Protein AF-0000000083947861 (afdb_homodimer)

Radius of gyration: 29.48 Å; Cα contacts (8 Å, |Δi|>4): 674; chains: 2; bounding box: 72×100×73 Å

pLDDT: mean 86.52, std 16.46, range [39.56, 98.75]

Nearest PDB structures (foldseek):
  3cm1-assembly1_A  TM=2.399E-01  e=5.192E-02  Thermobifida fusca YX
  7rj5-assembly1_G  TM=5.642E-01  e=2.687E+00  Escherichia coli
  2mm3-assembly1_A  TM=3.101E-01  e=4.745E-01  Homo sapiens
  7rj5-assembly1_G  TM=5.640E-01  e=1.874E+00  Escherichia coli
  3cm1-assembly1_A  TM=2.399E-01  e=7.871E-02  Thermobifida fusca YX

Foldseek 3Di:
DPPPPPPPPPPPPPPPPVPPPDDVLLVVLQVQLVVCVVVVVNVSNVVSNVVSVVVVQVVLQVQLQLQFFADDPQKHWDRKHKDWDDVVQVIFMKIKIWMDHPPAKIKMKIKTFQTPVLVVVVVQVVDPVSLVVQCWDWDDAPNFTKTWDPPVVWIKIWTDDPSGMIMIMTIDNDDSVNSNVRSNRGNSVSD/DPPPPPPPPPPPPPPPPVPPPDDVLLVVLQVQLVVCVVVVVNVSNVVSNVVSVVVVQVVLQVQLQLQFFADDPQKHWDRKHKDWDDVVQVIFMKIKIWMDHVPAKIKMKIKTFQTPVLVVVVVQVVDPVSLVVQCWDWDDAPNFTKTWDPPVVWIKIWTDDPSGMIMIMTIDNDDSVNSNVRSNRGNSVSD

Organism: NCBI:txid38313

Solvent-accessible surface area (backbone atoms only — not comparable to full-atom values): 20576 Å² total; per-residue (Å²): 133,80,81,75,78,76,75,77,77,76,75,74,74,73,76,66,75,82,67,71,75,80,56,63,68,38,58,49,25,43,50,49,13,52,51,27,43,75,71,63,36,49,70,59,11,31,49,26,21,50,51,22,30,50,52,44,45,50,53,46,30,71,57,43,54,66,25,61,54,75,60,53,94,82,42,40,63,57,78,61,45,59,38,64,39,52,49,56,61,51,27,30,28,36,33,37,37,46,33,36,29,92,94,61,26,36,38,38,41,36,36,44,31,63,31,60,57,46,58,59,51,52,56,44,70,71,30,66,69,50,39,60,70,65,63,42,42,80,46,72,46,88,87,27,60,24,38,39,31,58,83,80,76,45,27,33,38,37,37,50,46,97,80,41,33,36,37,38,37,36,34,49,74,46,54,63,67,55,51,50,52,52,57,59,49,41,36,70,84,58,105,134,79,82,77,78,77,76,79,75,75,76,73,74,72,77,66,76,80,67,73,76,81,56,64,68,38,58,49,24,43,51,49,13,53,53,26,44,76,69,63,36,50,70,58,11,32,50,27,22,50,51,22,28,48,53,46,46,50,53,47,29,71,56,44,54,67,26,61,54,76,61,54,94,83,43,40,62,56,79,60,45,57,39,64,37,50,49,55,59,49,26,29,31,36,34,36,36,45,34,35,28,92,94,60,27,37,38,38,40,37,37,44,30,62,30,60,59,47,58,59,51,49,54,42,69,71,30,66,69,49,38,62,71,65,64,42,44,81,45,74,46,90,85,27,58,23,39,39,31,60,82,81,78,45,27,34,38,36,37,51,47,97,83,45,31,36,38,38,35,36,35,48,74,46,52,62,67,54,52,50,53,52,56,60,47,39,36,69,84,58,106

Structure (mmCIF, N/CA/C/O backbone):
data_AF-0000000083947861-model_v1
#
loop_
_entity.id
_entity.type
_entity.pdbx_description
1 polymer 'Uncharacterized protein'
#
loop_
_atom_site.group_PDB
_atom_site.id
_atom_site.type_symbol
_atom_site.label_atom_id
_atom_site.label_alt_id
_atom_site.label_comp_id
_atom_site.label_asym_id
_atom_site.label_entity_id
_atom_site.label_seq_id
_atom_site.pdbx_PDB_ins_code
_atom_site.Cartn_x
_atom_site.Cartn_y
_atom_site.Cartn_z
_atom_site.occupancy
_atom_site.B_iso_or_equiv
_atom_site.auth_seq_id
_atom_site.auth_comp_id
_atom_site.auth_asym_id
_atom_site.auth_atom_id
_atom_site.pdbx_PDB_model_num
ATOM 1 N N . MET A 1 1 ? 50 -54.219 -23.25 1 40 1 MET A N 1
ATOM 2 C CA . MET A 1 1 ? 49.562 -52.844 -23.344 1 40 1 MET A CA 1
ATOM 3 C C . MET A 1 1 ? 48.5 -52.562 -22.297 1 40 1 MET A C 1
ATOM 5 O O . MET A 1 1 ? 47.469 -53.219 -22.234 1 40 1 MET A O 1
ATOM 9 N N . LYS A 1 2 ? 48.938 -52.062 -21.062 1 49.94 2 LYS A N 1
ATOM 10 C CA . LYS A 1 2 ? 48.156 -51.812 -19.875 1 49.94 2 LYS A CA 1
ATOM 11 C C . LYS A 1 2 ? 47.062 -50.781 -20.156 1 49.94 2 LYS A C 1
ATOM 13 O O . LYS A 1 2 ? 47.312 -49.75 -20.766 1 49.94 2 LYS A O 1
ATOM 18 N N . PRO A 1 3 ? 45.719 -51.188 -20.219 1 51.41 3 PRO A N 1
ATOM 19 C CA . PRO A 1 3 ? 44.656 -50.219 -20.5 1 51.41 3 PRO A CA 1
ATOM 20 C C . PRO A 1 3 ? 44.719 -49 -19.562 1 51.41 3 PRO A C 1
ATOM 22 O O . PRO A 1 3 ? 45.094 -49.156 -18.391 1 51.41 3 PRO A O 1
ATOM 25 N N . SER A 1 4 ? 45.25 -47.844 -20.031 1 47.47 4 SER A N 1
ATOM 26 C CA . SER A 1 4 ? 45.188 -46.531 -19.375 1 47.47 4 SER A CA 1
ATOM 27 C C . SER A 1 4 ? 43.781 -46.188 -18.953 1 47.47 4 SER A C 1
ATOM 29 O O . SER A 1 4 ? 42.875 -46.188 -19.781 1 47.47 4 SER A O 1
ATOM 31 N N . ASN A 1 5 ? 43.438 -46.531 -17.75 1 45.69 5 ASN A N 1
ATOM 32 C CA . ASN A 1 5 ? 42.188 -46.094 -17.109 1 45.69 5 ASN A CA 1
ATOM 33 C C . ASN A 1 5 ? 42 -44.594 -17.219 1 45.69 5 ASN A C 1
ATOM 35 O O . ASN A 1 5 ? 42.75 -43.812 -16.656 1 45.69 5 ASN A O 1
ATOM 39 N N . LEU A 1 6 ? 41.625 -44.031 -18.391 1 45.28 6 LEU A N 1
ATOM 40 C CA . LEU A 1 6 ? 41.219 -42.656 -18.516 1 45.28 6 LEU A CA 1
ATOM 41 C C . LEU A 1 6 ? 40.156 -42.312 -17.484 1 45.28 6 LEU A C 1
ATOM 43 O O . LEU A 1 6 ? 39.062 -42.906 -17.484 1 45.28 6 LEU A O 1
ATOM 47 N N . LEU A 1 7 ? 40.594 -41.906 -16.297 1 43.69 7 LEU A N 1
ATOM 48 C CA . LEU A 1 7 ? 39.75 -41.312 -15.266 1 43.69 7 LEU A CA 1
ATOM 49 C C . LEU A 1 7 ? 38.938 -40.125 -15.82 1 43.69 7 LEU A C 1
ATOM 51 O O . LEU A 1 7 ? 39.531 -39.156 -16.297 1 43.69 7 LEU A O 1
ATOM 55 N N . LEU A 1 8 ? 37.812 -40.375 -16.453 1 46.81 8 LEU A N 1
ATOM 56 C CA . LEU A 1 8 ? 36.844 -39.312 -16.781 1 46.81 8 LEU A CA 1
ATOM 57 C C . LEU A 1 8 ? 36.5 -38.5 -15.547 1 46.81 8 LEU A C 1
ATOM 59 O O . LEU A 1 8 ? 35.906 -39.031 -14.594 1 46.81 8 LEU A O 1
ATOM 63 N N . VAL A 1 9 ? 37.281 -37.531 -15.195 1 44.41 9 VAL A N 1
ATOM 64 C CA . VAL A 1 9 ? 36.938 -36.562 -14.18 1 44.41 9 VAL A CA 1
ATOM 65 C C . VAL A 1 9 ? 35.625 -35.875 -14.57 1 44.41 9 VAL A C 1
ATOM 67 O O . VAL A 1 9 ? 35.594 -35.156 -15.586 1 44.41 9 VAL A O 1
ATOM 70 N N . ALA A 1 10 ? 34.438 -36.406 -14.234 1 42.16 10 ALA A N 1
ATOM 71 C CA . ALA A 1 10 ? 33.156 -35.75 -14.312 1 42.16 10 ALA A CA 1
ATOM 72 C C . ALA A 1 10 ? 33.219 -34.375 -13.617 1 42.16 10 ALA A C 1
ATOM 74 O O . ALA A 1 10 ? 33.438 -34.281 -12.406 1 42.16 10 ALA A O 1
ATOM 75 N N . SER A 1 11 ? 33.656 -33.344 -14.281 1 44.59 11 SER A N 1
ATOM 76 C CA . SER A 1 11 ? 33.5 -31.984 -13.75 1 44.59 11 SER A CA 1
ATOM 77 C C . SER A 1 11 ? 32.062 -31.734 -13.281 1 44.59 11 SER A C 1
ATOM 79 O O . SER A 1 11 ? 31.141 -31.781 -14.078 1 44.59 11 SER A O 1
ATOM 81 N N . LEU A 1 12 ? 31.734 -32.094 -12.07 1 42.44 12 LEU A N 1
ATOM 82 C CA . LEU A 1 12 ? 30.516 -31.625 -11.414 1 42.44 12 LEU A CA 1
ATOM 83 C C . LEU A 1 12 ? 30.344 -30.109 -11.586 1 42.44 12 LEU A C 1
ATOM 85 O O . LEU A 1 12 ? 31.078 -29.328 -10.984 1 42.44 12 LEU A O 1
ATOM 89 N N . ALA A 1 13 ? 29.938 -29.672 -12.727 1 41.78 13 ALA A N 1
ATOM 90 C CA . ALA A 1 13 ? 29.469 -28.281 -12.812 1 41.78 13 ALA A CA 1
ATOM 91 C C . ALA A 1 13 ? 28.562 -27.938 -11.633 1 41.78 13 ALA A C 1
ATOM 93 O O . ALA A 1 13 ? 27.453 -28.453 -11.539 1 41.78 13 ALA A O 1
ATOM 94 N N . LEU A 1 14 ? 29.047 -27.578 -10.469 1 42.91 14 LEU A N 1
ATOM 95 C CA . LEU A 1 14 ? 28.25 -26.953 -9.422 1 42.91 14 LEU A CA 1
ATOM 96 C C . LEU A 1 14 ? 27.312 -25.906 -10.008 1 42.91 14 LEU A C 1
ATOM 98 O O . LEU A 1 14 ? 27.766 -24.891 -10.555 1 42.91 14 LEU A O 1
ATOM 102 N N . ALA A 1 15 ? 26.156 -26.25 -10.484 1 41.81 15 ALA A N 1
ATOM 103 C CA . ALA A 1 15 ? 25.109 -25.281 -10.773 1 41.81 15 ALA A CA 1
ATOM 104 C C . ALA A 1 15 ? 25.109 -24.141 -9.75 1 41.81 15 ALA A C 1
ATOM 106 O O . ALA A 1 15 ? 24.734 -24.344 -8.594 1 41.81 15 ALA A O 1
ATOM 107 N N . ALA A 1 16 ? 25.969 -23.172 -9.82 1 43.28 16 ALA A N 1
ATOM 108 C CA . ALA A 1 16 ? 25.797 -21.969 -9.008 1 43.28 16 ALA A CA 1
ATOM 109 C C . ALA A 1 16 ? 24.328 -21.516 -9.008 1 43.28 16 ALA A C 1
ATOM 111 O O . ALA A 1 16 ? 23.688 -21.469 -10.062 1 43.28 16 ALA A O 1
ATOM 112 N N . PRO A 1 17 ? 23.609 -21.609 -7.926 1 45.31 17 PRO A N 1
ATOM 113 C CA . PRO A 1 17 ? 22.266 -21.016 -7.957 1 45.31 17 PRO A CA 1
ATOM 114 C C . PRO A 1 17 ? 22.203 -19.734 -8.766 1 45.31 17 PRO A C 1
ATOM 116 O O . PRO A 1 17 ? 23.172 -18.953 -8.781 1 45.31 17 PRO A O 1
ATOM 119 N N . LEU A 1 18 ? 21.656 -19.625 -9.953 1 43.94 18 LEU A N 1
ATOM 120 C CA . LEU A 1 18 ? 21.344 -18.406 -10.68 1 43.94 18 LEU A CA 1
ATOM 121 C C . LEU A 1 18 ? 21.016 -17.266 -9.711 1 43.94 18 LEU A C 1
ATOM 123 O O . LEU A 1 18 ? 19.891 -17.156 -9.219 1 43.94 18 LEU A O 1
ATOM 127 N N . GLN A 1 19 ? 21.969 -16.906 -8.812 1 49.69 19 GLN A N 1
ATOM 128 C CA . GLN A 1 19 ? 21.734 -15.695 -8.047 1 49.69 19 GLN A CA 1
ATOM 129 C C . GLN A 1 19 ? 21.156 -14.594 -8.922 1 49.69 19 GLN A C 1
ATOM 131 O O . GLN A 1 19 ? 21.75 -14.234 -9.945 1 49.69 19 GLN A O 1
ATOM 136 N N . ALA A 1 20 ? 19.844 -14.516 -9.18 1 53.47 20 ALA A N 1
ATOM 137 C CA . ALA A 1 20 ? 19.266 -13.375 -9.875 1 53.47 20 ALA A CA 1
ATOM 138 C C . ALA A 1 20 ? 20.109 -12.125 -9.672 1 53.47 20 ALA A C 1
ATOM 140 O O . ALA A 1 20 ? 20.578 -11.852 -8.562 1 53.47 20 ALA A O 1
ATOM 141 N N . ALA A 1 21 ? 20.812 -11.578 -10.625 1 61.06 21 ALA A N 1
ATOM 142 C CA . ALA A 1 21 ? 21.672 -10.406 -10.625 1 61.06 21 ALA A CA 1
ATOM 143 C C . ALA A 1 21 ? 21.047 -9.258 -9.836 1 61.06 21 ALA A C 1
ATOM 145 O O . ALA A 1 21 ? 19.859 -8.953 -10.008 1 61.06 21 ALA A O 1
ATOM 146 N N . GLU A 1 22 ? 21.594 -9 -8.719 1 75.75 22 GLU A N 1
ATOM 147 C CA . GLU A 1 22 ? 21.219 -7.844 -7.914 1 75.75 22 GLU A CA 1
ATOM 148 C C . GLU A 1 22 ? 21 -6.609 -8.789 1 75.75 22 GLU A C 1
ATOM 150 O O . GLU A 1 22 ? 21.828 -6.305 -9.648 1 75.75 22 GLU A O 1
ATOM 155 N N . ASP A 1 23 ? 19.766 -6.113 -8.828 1 87.19 23 ASP A N 1
ATOM 156 C CA . ASP A 1 23 ? 19.516 -4.793 -9.406 1 87.19 23 ASP A CA 1
ATOM 157 C C . ASP A 1 23 ? 20.062 -3.691 -8.5 1 87.19 23 ASP A C 1
ATOM 159 O O . ASP A 1 23 ? 19.562 -3.48 -7.395 1 87.19 23 ASP A O 1
ATOM 163 N N . PRO A 1 24 ? 21.062 -3.078 -8.906 1 90.75 24 PRO A N 1
ATOM 164 C CA . PRO A 1 24 ? 21.688 -2.055 -8.062 1 90.75 24 PRO A CA 1
ATOM 165 C C . PRO A 1 24 ? 20.703 -0.983 -7.605 1 90.75 24 PRO A C 1
ATOM 167 O O . PRO A 1 24 ? 20.844 -0.443 -6.504 1 90.75 24 PRO A O 1
ATOM 170 N N . ALA A 1 25 ? 19.734 -0.776 -8.422 1 94.56 25 ALA A N 1
ATOM 171 C CA . ALA A 1 25 ? 18.75 0.242 -8.062 1 94.56 25 ALA A CA 1
ATOM 172 C C . ALA A 1 25 ? 18 -0.137 -6.785 1 94.56 25 ALA A C 1
ATOM 174 O O . ALA A 1 25 ? 17.672 0.729 -5.969 1 94.56 25 ALA A O 1
ATOM 175 N N . VAL A 1 26 ? 17.812 -1.357 -6.609 1 97.62 26 VAL A N 1
ATOM 176 C CA . VAL A 1 26 ? 17.094 -1.822 -5.43 1 97.62 26 VAL A CA 1
ATOM 177 C C . VAL A 1 26 ? 17.953 -1.618 -4.184 1 97.62 26 VAL A C 1
ATOM 179 O O . VAL A 1 26 ? 17.516 -1.014 -3.205 1 97.62 26 VAL A O 1
ATOM 182 N N . ALA A 1 27 ? 19.141 -2.09 -4.227 1 97.12 27 ALA A N 1
ATOM 183 C CA . ALA A 1 27 ? 20.047 -1.957 -3.086 1 97.12 27 ALA A CA 1
ATOM 184 C C . ALA A 1 27 ? 20.281 -0.489 -2.742 1 97.12 27 ALA A C 1
ATOM 186 O O . ALA A 1 27 ? 20.297 -0.116 -1.566 1 97.12 27 ALA A O 1
ATOM 187 N N . GLU A 1 28 ? 20.422 0.3 -3.742 1 97.69 28 GLU A N 1
ATOM 188 C CA . GLU A 1 28 ? 20.656 1.728 -3.533 1 97.69 28 GLU A CA 1
ATOM 189 C C . GLU A 1 28 ? 19.453 2.379 -2.848 1 97.69 28 GLU A C 1
ATOM 191 O O . GLU A 1 28 ? 19.625 3.207 -1.949 1 97.69 28 GLU A O 1
ATOM 196 N N . ALA A 1 29 ? 18.297 1.974 -3.275 1 98.31 29 ALA A N 1
ATOM 197 C CA . ALA A 1 29 ? 17.094 2.527 -2.67 1 98.31 29 ALA A CA 1
ATOM 198 C C . ALA A 1 29 ? 16.969 2.115 -1.204 1 98.31 29 ALA A C 1
ATOM 200 O O . ALA A 1 29 ? 16.578 2.92 -0.356 1 98.31 29 ALA A O 1
ATOM 201 N N . ILE A 1 30 ? 17.312 0.907 -0.93 1 98.75 30 ILE A N 1
ATOM 202 C CA . ILE A 1 30 ? 17.266 0.422 0.445 1 98.75 30 ILE A CA 1
ATOM 203 C C . ILE A 1 30 ? 18.266 1.192 1.304 1 98.75 30 ILE A C 1
ATOM 205 O O . ILE A 1 30 ? 17.922 1.674 2.387 1 98.75 30 ILE A O 1
ATOM 209 N N . GLU A 1 31 ? 19.422 1.366 0.812 1 98.25 31 GLU A N 1
ATOM 210 C CA . GLU A 1 31 ? 20.469 2.074 1.552 1 98.25 31 GLU A CA 1
ATOM 211 C C . GLU A 1 31 ? 20.109 3.547 1.729 1 98.25 31 GLU A C 1
ATOM 213 O O . GLU A 1 31 ? 20.344 4.121 2.797 1 98.25 31 GLU A O 1
ATOM 218 N N . ALA A 1 32 ? 19.594 4.102 0.698 1 98.44 32 ALA A N 1
ATOM 219 C CA . ALA A 1 32 ? 19.125 5.484 0.811 1 98.44 32 ALA A CA 1
ATOM 220 C C . ALA A 1 32 ? 18.031 5.613 1.874 1 98.44 32 ALA A C 1
ATOM 222 O O . ALA A 1 32 ? 18.031 6.57 2.652 1 98.44 32 ALA A O 1
ATOM 223 N N . GLY A 1 33 ? 17.125 4.641 1.892 1 98.5 33 GLY A N 1
ATOM 224 C CA . GLY A 1 33 ? 16.094 4.641 2.92 1 98.5 33 GLY A CA 1
ATOM 225 C C . GLY A 1 33 ? 16.656 4.598 4.328 1 98.5 33 GLY A C 1
ATOM 226 O O . GLY A 1 33 ? 16.219 5.34 5.203 1 98.5 33 GLY A O 1
ATOM 227 N N . LEU A 1 34 ? 17.656 3.779 4.492 1 98.06 34 LEU A N 1
ATOM 228 C CA . LEU A 1 34 ? 18.297 3.668 5.797 1 98.06 34 LEU A CA 1
ATOM 229 C C . LEU A 1 34 ? 19 4.973 6.172 1 98.06 34 LEU A C 1
ATOM 231 O O . LEU A 1 34 ? 18.906 5.418 7.316 1 98.06 34 LEU A O 1
ATOM 235 N N . GLN A 1 35 ? 19.656 5.59 5.254 1 97.81 35 GLN A N 1
ATOM 236 C CA . GLN A 1 35 ? 20.359 6.84 5.5 1 97.81 35 GLN A CA 1
ATOM 237 C C . GLN A 1 35 ? 19.391 7.957 5.875 1 97.81 35 GLN A C 1
ATOM 239 O O . GLN A 1 35 ? 19.625 8.695 6.832 1 97.81 35 GLN A O 1
ATOM 244 N N . HIS A 1 36 ? 18.328 8.055 5.102 1 97.94 36 HIS A N 1
ATOM 245 C CA . HIS A 1 36 ? 17.312 9.055 5.43 1 97.94 36 HIS A CA 1
ATOM 246 C C . HIS A 1 36 ? 16.734 8.828 6.824 1 97.94 36 HIS A C 1
ATOM 248 O O . HIS A 1 36 ? 16.5 9.781 7.566 1 97.94 36 HIS A O 1
ATOM 254 N N . TYR A 1 37 ? 16.562 7.586 7.16 1 97.81 37 TYR A N 1
ATOM 255 C CA . TYR A 1 37 ? 16.016 7.262 8.477 1 97.81 37 TYR A CA 1
ATOM 256 C C . TYR A 1 37 ? 16.969 7.723 9.578 1 97.81 37 TYR A C 1
ATOM 258 O O . TYR A 1 37 ? 16.547 8.328 10.562 1 97.81 37 TYR A O 1
ATOM 266 N N . ARG A 1 38 ? 18.203 7.48 9.367 1 96.12 38 ARG A N 1
ATOM 267 C CA . ARG A 1 38 ? 19.203 7.832 10.367 1 96.12 38 ARG A CA 1
ATOM 268 C C . ARG A 1 38 ? 19.344 9.344 10.5 1 96.12 38 ARG A C 1
ATOM 270 O O . ARG A 1 38 ? 19.703 9.852 11.562 1 96.12 38 ARG A O 1
ATOM 277 N N . LYS A 1 39 ? 18.938 10.078 9.469 1 95.88 39 LYS A N 1
ATOM 278 C CA . LYS A 1 39 ? 18.984 11.539 9.477 1 95.88 39 LYS A CA 1
ATOM 279 C C . LYS A 1 39 ? 17.688 12.125 10.023 1 95.88 39 LYS A C 1
ATOM 281 O O . LYS A 1 39 ? 17.547 13.344 10.117 1 95.88 39 LYS A O 1
ATOM 286 N N . GLY A 1 40 ? 16.75 11.297 10.258 1 94.31 40 GLY A N 1
ATOM 287 C CA . GLY A 1 40 ? 15.477 11.766 10.773 1 94.31 40 GLY A CA 1
ATOM 288 C C . GLY A 1 40 ? 14.531 12.227 9.688 1 94.31 40 GLY A C 1
ATOM 289 O O . GLY A 1 40 ? 13.523 12.875 9.969 1 94.31 40 GLY A O 1
ATOM 290 N N . GLU A 1 41 ? 14.906 11.938 8.406 1 95.25 41 GLU A N 1
ATOM 291 C CA . GLU A 1 41 ? 14.062 12.266 7.258 1 95.25 41 GLU A CA 1
ATOM 292 C C . GLU A 1 41 ? 13.062 11.156 6.969 1 95.25 41 GLU A C 1
ATOM 294 O O . GLU A 1 41 ? 13.188 10.438 5.977 1 95.25 41 GLU A O 1
ATOM 299 N N . LEU A 1 42 ? 12.055 11.18 7.762 1 95.88 42 LEU A N 1
ATOM 300 C CA . LEU A 1 42 ? 11.188 10.008 7.84 1 95.88 42 LEU A CA 1
ATOM 301 C C . LEU A 1 42 ? 10.367 9.852 6.562 1 95.88 42 LEU A C 1
ATOM 303 O O . LEU A 1 42 ? 10.18 8.742 6.07 1 95.88 42 LEU A O 1
ATOM 307 N N . SER A 1 43 ? 9.922 10.945 5.938 1 94.56 43 SER A N 1
ATOM 308 C CA . SER A 1 43 ? 9.156 10.859 4.695 1 94.56 43 SER A CA 1
ATOM 309 C C . SER A 1 43 ? 10.008 10.312 3.559 1 94.56 43 SER A C 1
ATOM 311 O O . SER A 1 43 ? 9.57 9.445 2.809 1 94.56 43 SER A O 1
ATOM 313 N N . GLN A 1 44 ? 11.18 10.812 3.529 1 95.88 44 GLN A N 1
ATOM 314 C CA . GLN A 1 44 ? 12.086 10.352 2.486 1 95.88 44 GLN A CA 1
ATOM 315 C C . GLN A 1 44 ? 12.492 8.898 2.719 1 95.88 44 GLN A C 1
ATOM 317 O O . GLN A 1 44 ? 12.633 8.125 1.766 1 95.88 44 GLN A O 1
ATOM 322 N N . ALA A 1 45 ? 12.633 8.555 3.955 1 97.56 45 ALA A N 1
ATOM 323 C CA . ALA A 1 45 ? 13.008 7.184 4.293 1 97.56 45 ALA A CA 1
ATOM 324 C C . ALA A 1 45 ? 11.93 6.199 3.842 1 97.56 45 ALA A C 1
ATOM 326 O O . ALA A 1 45 ? 12.219 5.242 3.121 1 97.56 45 ALA A O 1
ATOM 327 N N . SER A 1 46 ? 10.695 6.465 4.234 1 95.94 46 SER A N 1
ATOM 328 C CA . SER A 1 46 ? 9.609 5.559 3.877 1 95.94 46 SER A CA 1
ATOM 329 C C . SER A 1 46 ? 9.398 5.512 2.367 1 95.94 46 SER A C 1
ATOM 331 O O . SER A 1 46 ? 9.141 4.449 1.802 1 95.94 46 SER A O 1
ATOM 333 N N . SER A 1 47 ? 9.586 6.637 1.731 1 94.88 47 SER A N 1
ATOM 334 C CA . SER A 1 47 ? 9.414 6.699 0.284 1 94.88 47 SER A CA 1
ATOM 335 C C . SER A 1 47 ? 10.445 5.832 -0.43 1 94.88 47 SER A C 1
ATOM 337 O O . SER A 1 47 ? 10.109 5.086 -1.354 1 94.88 47 SER A O 1
ATOM 339 N N . GLN A 1 48 ? 11.68 5.906 0.018 1 97.31 48 GLN A N 1
ATOM 340 C CA . GLN A 1 48 ? 12.742 5.105 -0.591 1 97.31 48 GLN A CA 1
ATOM 341 C C . GLN A 1 48 ? 12.516 3.617 -0.353 1 97.31 48 GLN A C 1
ATOM 343 O O . GLN A 1 48 ? 12.742 2.799 -1.247 1 97.31 48 GLN A O 1
ATOM 348 N N . LEU A 1 49 ? 12.039 3.264 0.792 1 97.69 49 LEU A N 1
ATOM 349 C CA . LEU A 1 49 ? 11.789 1.86 1.105 1 97.69 49 LEU A CA 1
ATOM 350 C C . LEU A 1 49 ? 10.602 1.331 0.315 1 97.69 49 LEU A C 1
ATOM 352 O O . LEU A 1 49 ? 10.625 0.198 -0.17 1 97.69 49 LEU A O 1
ATOM 356 N N . ASP A 1 50 ? 9.633 2.146 0.172 1 93.44 50 ASP A N 1
ATOM 357 C CA . ASP A 1 50 ? 8.492 1.765 -0.657 1 93.44 50 ASP A CA 1
ATOM 358 C C . ASP A 1 50 ? 8.914 1.558 -2.109 1 93.44 50 ASP A C 1
ATOM 360 O O . ASP A 1 50 ? 8.469 0.612 -2.762 1 93.44 50 ASP A O 1
ATOM 364 N N . TYR A 1 51 ? 9.734 2.48 -2.543 1 94.69 51 TYR A N 1
ATOM 365 C CA . TYR A 1 51 ? 10.25 2.373 -3.902 1 94.69 51 TYR A CA 1
ATOM 366 C C . TYR A 1 51 ? 11.039 1.081 -4.086 1 94.69 51 TYR A C 1
ATOM 368 O O . TYR A 1 51 ? 10.836 0.359 -5.066 1 94.69 51 TYR A O 1
ATOM 376 N N . ALA A 1 52 ? 11.859 0.744 -3.186 1 97.5 52 ALA A N 1
ATOM 377 C CA . ALA A 1 52 ? 12.641 -0.49 -3.23 1 97.5 52 ALA A CA 1
ATOM 378 C C . ALA A 1 52 ? 11.727 -1.714 -3.266 1 97.5 52 ALA A C 1
ATOM 380 O O . ALA A 1 52 ? 11.938 -2.627 -4.07 1 97.5 52 ALA A O 1
ATOM 381 N N . SER A 1 53 ? 10.758 -1.749 -2.381 1 95.31 53 SER A N 1
ATOM 382 C CA . SER A 1 53 ? 9.828 -2.871 -2.342 1 95.31 53 SER A CA 1
ATOM 383 C C . SER A 1 53 ? 9.102 -3.031 -3.672 1 95.31 53 SER A C 1
ATOM 385 O O . SER A 1 53 ? 8.875 -4.152 -4.129 1 95.31 53 SER A O 1
ATOM 387 N N . THR A 1 54 ? 8.758 -1.904 -4.277 1 93.06 54 THR A N 1
ATOM 388 C CA . THR A 1 54 ? 8.094 -1.928 -5.574 1 93.06 54 THR A CA 1
ATOM 389 C C . THR A 1 54 ? 9 -2.553 -6.633 1 93.06 54 THR A C 1
ATOM 391 O O . THR A 1 54 ? 8.555 -3.387 -7.426 1 93.06 54 THR A O 1
ATOM 394 N N . LEU A 1 55 ? 10.227 -2.17 -6.676 1 94.94 55 LEU A N 1
ATOM 395 C CA . LEU A 1 55 ? 11.172 -2.725 -7.633 1 94.94 55 LEU A CA 1
ATOM 396 C C . LEU A 1 55 ? 11.352 -4.223 -7.414 1 94.94 55 LEU A C 1
ATOM 398 O O . LEU A 1 55 ? 11.43 -4.988 -8.383 1 94.94 55 LEU A O 1
ATOM 402 N N . ILE A 1 56 ? 11.359 -4.656 -6.219 1 96.38 56 ILE A N 1
ATOM 403 C CA . ILE A 1 56 ? 11.5 -6.07 -5.891 1 96.38 56 ILE A CA 1
ATOM 404 C C . ILE A 1 56 ? 10.297 -6.848 -6.414 1 96.38 56 ILE A C 1
ATOM 406 O O . ILE A 1 56 ? 10.445 -7.922 -7 1 96.38 56 ILE A O 1
ATOM 410 N N . ARG A 1 57 ? 9.117 -6.309 -6.207 1 94.38 57 ARG A N 1
ATOM 411 C CA . ARG A 1 57 ? 7.902 -6.977 -6.668 1 94.38 57 ARG A CA 1
ATOM 412 C C . ARG A 1 57 ? 7.871 -7.062 -8.188 1 94.38 57 ARG A C 1
ATOM 414 O O . ARG A 1 57 ? 7.406 -8.062 -8.75 1 94.38 57 ARG A O 1
ATOM 421 N N . GLN A 1 58 ? 8.367 -6.031 -8.797 1 93.5 58 GLN A N 1
ATOM 422 C CA . GLN A 1 58 ? 8.453 -6.059 -10.258 1 93.5 58 GLN A CA 1
ATOM 423 C C . GLN A 1 58 ? 9.398 -7.156 -10.734 1 93.5 58 GLN A C 1
ATOM 425 O O . GLN A 1 58 ? 9.094 -7.871 -11.688 1 93.5 58 GLN A O 1
ATOM 430 N N . GLN A 1 59 ? 10.461 -7.23 -10.078 1 94.69 59 GLN A N 1
ATOM 431 C CA . GLN A 1 59 ? 11.406 -8.297 -10.398 1 94.69 59 GLN A CA 1
ATOM 432 C C . GLN A 1 59 ? 10.766 -9.672 -10.203 1 94.69 59 GLN A C 1
ATOM 434 O O . GLN A 1 59 ? 10.875 -10.539 -11.07 1 94.69 59 GLN A O 1
ATOM 439 N N . ARG A 1 60 ? 10.117 -9.789 -9.133 1 94.81 60 ARG A N 1
ATOM 440 C CA . ARG A 1 60 ? 9.477 -11.055 -8.797 1 94.81 60 ARG A CA 1
ATOM 441 C C . ARG A 1 60 ? 8.383 -11.398 -9.805 1 94.81 60 ARG A C 1
ATOM 443 O O . ARG A 1 60 ? 8.227 -12.562 -10.18 1 94.81 60 ARG A O 1
ATOM 450 N N . ALA A 1 61 ? 7.617 -10.414 -10.219 1 94.25 61 ALA A N 1
ATOM 451 C CA . ALA A 1 61 ? 6.562 -10.617 -11.203 1 94.25 61 ALA A CA 1
ATOM 452 C C . ALA A 1 61 ? 7.125 -11.203 -12.5 1 94.25 61 ALA A C 1
ATOM 454 O O . ALA A 1 61 ? 6.516 -12.086 -13.102 1 94.25 61 ALA A O 1
ATOM 455 N N . GLY A 1 62 ? 8.227 -10.734 -12.906 1 93.06 62 GLY A N 1
ATOM 456 C CA . GLY A 1 62 ? 8.844 -11.25 -14.109 1 93.06 62 GLY A CA 1
ATOM 457 C C . GLY A 1 62 ? 9.297 -12.688 -13.984 1 93.06 62 GLY A C 1
ATOM 458 O O . GLY A 1 62 ? 9.234 -13.453 -14.953 1 93.06 62 GLY A O 1
ATOM 459 N N . GLU A 1 63 ? 9.617 -13.055 -12.828 1 93.62 63 GLU A N 1
ATOM 460 C CA . GLU A 1 63 ? 10.219 -14.367 -12.609 1 93.62 63 GLU A CA 1
ATOM 461 C C . GLU A 1 63 ? 9.156 -15.422 -12.32 1 93.62 63 GLU A C 1
ATOM 463 O O . GLU A 1 63 ? 9.336 -16.609 -12.633 1 93.62 63 GLU A O 1
ATOM 468 N N . VAL A 1 64 ? 8.047 -15.039 -11.852 1 96.06 64 VAL A N 1
ATOM 469 C CA . VAL A 1 64 ? 7.125 -15.992 -11.242 1 96.06 64 VAL A CA 1
ATOM 470 C C . VAL A 1 64 ? 6.305 -16.688 -12.328 1 96.06 64 VAL A C 1
ATOM 472 O O . VAL A 1 64 ? 5.668 -17.703 -12.07 1 96.06 64 VAL A O 1
ATOM 475 N N . VAL A 1 65 ? 6.293 -16.203 -13.531 1 96.94 65 VAL A N 1
ATOM 476 C CA . VAL A 1 65 ? 5.484 -16.797 -14.594 1 96.94 65 VAL A CA 1
ATOM 477 C C . VAL A 1 65 ? 5.965 -18.203 -14.891 1 96.94 65 VAL A C 1
ATOM 479 O O . VAL A 1 65 ? 5.223 -19.016 -15.453 1 96.94 65 VAL A O 1
ATOM 482 N N . GLY A 1 66 ? 7.129 -18.578 -14.453 1 97 66 GLY A N 1
ATOM 483 C CA . GLY A 1 66 ? 7.672 -19.922 -14.648 1 97 66 GLY A CA 1
ATOM 484 C C . GLY A 1 66 ? 6.953 -20.984 -13.844 1 97 66 GLY A C 1
ATOM 485 O O . GLY A 1 66 ? 7.172 -22.172 -14.047 1 97 66 GLY A O 1
ATOM 486 N N . VAL A 1 67 ? 6.062 -20.609 -13.008 1 98.12 67 VAL A N 1
ATOM 487 C CA . VAL A 1 67 ? 5.359 -21.547 -12.141 1 98.12 67 VAL A CA 1
ATOM 488 C C . VAL A 1 67 ? 4.305 -22.297 -12.953 1 98.12 67 VAL A C 1
ATOM 490 O O . VAL A 1 67 ? 3.834 -23.359 -12.539 1 98.12 67 VAL A O 1
ATOM 493 N N . PHE A 1 68 ? 3.822 -21.703 -14.039 1 98.75 68 PHE A N 1
ATOM 494 C CA . PHE A 1 68 ? 2.73 -22.281 -14.812 1 98.75 68 PHE A CA 1
ATOM 495 C C . PHE A 1 68 ? 3.227 -23.453 -15.656 1 98.75 68 PHE A C 1
ATOM 497 O O . PHE A 1 68 ? 4.297 -23.375 -16.266 1 98.75 68 PHE A O 1
ATOM 504 N N . PRO A 1 69 ? 2.477 -24.484 -15.703 1 98.5 69 PRO A N 1
ATOM 505 C CA . PRO A 1 69 ? 2.912 -25.656 -16.469 1 98.5 69 PRO A CA 1
ATOM 506 C C . PRO A 1 69 ? 2.764 -25.469 -17.984 1 98.5 69 PRO A C 1
ATOM 508 O O . PRO A 1 69 ? 1.958 -24.641 -18.422 1 98.5 69 PRO A O 1
ATOM 511 N N . GLU A 1 70 ? 3.549 -26.25 -18.656 1 97.94 70 GLU A N 1
ATOM 512 C CA . GLU A 1 70 ? 3.232 -26.438 -20.078 1 97.94 70 GLU A CA 1
ATOM 513 C C . GLU A 1 70 ? 1.871 -27.109 -20.25 1 97.94 70 GLU A C 1
ATOM 515 O O . GLU A 1 70 ? 1.386 -27.797 -19.344 1 97.94 70 GLU A O 1
ATOM 520 N N . PRO A 1 71 ? 1.271 -26.781 -21.391 1 97.94 71 PRO A N 1
ATOM 521 C CA . PRO A 1 71 ? -0.019 -27.438 -21.578 1 97.94 71 PRO A CA 1
ATOM 522 C C . PRO A 1 71 ? 0.083 -28.969 -21.516 1 97.94 71 PRO A C 1
ATOM 524 O O . PRO A 1 71 ? 1.061 -29.547 -22 1 97.94 71 PRO A O 1
ATOM 527 N N . LEU A 1 72 ? -0.9 -29.562 -20.859 1 96.5 72 LEU A N 1
ATOM 528 C CA . LEU A 1 72 ? -1.002 -31.016 -20.812 1 96.5 72 LEU A CA 1
ATOM 529 C C . LEU A 1 72 ? -1.385 -31.578 -22.188 1 96.5 72 LEU A C 1
ATOM 531 O O . LEU A 1 72 ? -1.75 -30.812 -23.078 1 96.5 72 LEU A O 1
ATOM 535 N N . PRO A 1 73 ? -1.212 -32.906 -22.266 1 95.81 73 PRO A N 1
ATOM 536 C CA . PRO A 1 73 ? -1.599 -33.469 -23.562 1 95.81 73 PRO A CA 1
ATOM 537 C C . PRO A 1 73 ? -3.016 -33.094 -23.984 1 95.81 73 PRO A C 1
ATOM 539 O O . PRO A 1 73 ? -3.945 -33.188 -23.172 1 95.81 73 PRO A O 1
ATOM 542 N N . GLY A 1 74 ? -3.168 -32.625 -25.234 1 94.62 74 GLY A N 1
ATOM 543 C CA . GLY A 1 74 ? -4.465 -32.25 -25.766 1 94.62 74 GLY A CA 1
ATOM 544 C C . GLY A 1 74 ? -4.805 -30.781 -25.531 1 94.62 74 GLY A C 1
ATOM 545 O O . GLY A 1 74 ? -5.781 -30.266 -26.078 1 94.62 74 GLY A O 1
ATOM 546 N N . TRP A 1 75 ? -4.062 -30.125 -24.719 1 97.44 75 TRP A N 1
ATOM 547 C CA . TRP A 1 75 ? -4.293 -28.734 -24.391 1 97.44 75 TRP A CA 1
ATOM 548 C C . TRP A 1 75 ? -3.295 -27.828 -25.109 1 97.44 75 TRP A C 1
ATOM 550 O O . TRP A 1 75 ? -2.227 -28.281 -25.531 1 97.44 75 TRP A O 1
ATOM 560 N N . GLN A 1 76 ? -3.736 -26.562 -25.312 1 97.88 76 GLN A N 1
ATOM 561 C CA . GLN A 1 76 ? -2.895 -25.438 -25.719 1 97.88 76 GLN A CA 1
ATOM 562 C C . GLN A 1 76 ? -2.914 -24.328 -24.672 1 97.88 76 GLN A C 1
ATOM 564 O O . GLN A 1 76 ? -3.707 -24.375 -23.719 1 97.88 76 GLN A O 1
ATOM 569 N N . ALA A 1 77 ? -1.899 -23.422 -24.859 1 98.12 77 ALA A N 1
ATOM 570 C CA . ALA A 1 77 ? -1.882 -22.344 -23.875 1 98.12 77 ALA A CA 1
ATOM 571 C C . ALA A 1 77 ? -1.352 -21.047 -24.484 1 98.12 77 ALA A C 1
ATOM 573 O O . ALA A 1 77 ? -0.527 -21.078 -25.406 1 98.12 77 ALA A O 1
ATOM 574 N N . ASP A 1 78 ? -1.867 -19.969 -23.953 1 98.19 78 ASP A N 1
ATOM 575 C CA . ASP A 1 78 ? -1.254 -18.656 -24.203 1 98.19 78 ASP A CA 1
ATOM 576 C C . ASP A 1 78 ? -0.025 -18.453 -23.328 1 98.19 78 ASP A C 1
ATOM 578 O O . ASP A 1 78 ? 0.19 -19.188 -22.359 1 98.19 78 ASP A O 1
ATOM 582 N N . ASP A 1 79 ? 0.786 -17.469 -23.734 1 98.12 79 ASP A N 1
ATOM 583 C CA . ASP A 1 79 ? 1.88 -17.078 -22.844 1 98.12 79 ASP A CA 1
ATOM 584 C C . ASP A 1 79 ? 1.349 -16.578 -21.5 1 98.12 79 ASP A C 1
ATOM 586 O O . ASP A 1 79 ? 0.322 -15.891 -21.453 1 98.12 79 ASP A O 1
ATOM 590 N N . PRO A 1 80 ? 2.084 -16.922 -20.422 1 98.19 80 PRO A N 1
ATOM 591 C CA . PRO A 1 80 ? 1.657 -16.359 -19.125 1 98.19 80 PRO A CA 1
ATOM 592 C C . PRO A 1 80 ? 1.871 -14.852 -19.047 1 98.19 80 PRO A C 1
ATOM 594 O O . PRO A 1 80 ? 2.654 -14.289 -19.812 1 98.19 80 PRO A O 1
ATOM 597 N N . SER A 1 81 ? 1.063 -14.289 -18.188 1 97.06 81 SER A N 1
ATOM 598 C CA . SER A 1 81 ? 1.183 -12.867 -17.906 1 97.06 81 SER A CA 1
ATOM 599 C C . SER A 1 81 ? 1.266 -12.609 -16.406 1 97.06 81 SER A C 1
ATOM 601 O O . SER A 1 81 ? 0.802 -13.43 -15.602 1 97.06 81 SER A O 1
ATOM 603 N N . SER A 1 82 ? 1.996 -11.562 -16.109 1 96 82 SER A N 1
ATOM 604 C CA . SER A 1 82 ? 2.094 -11.156 -14.711 1 96 82 SER A CA 1
ATOM 605 C C . SER A 1 82 ? 2.098 -9.641 -14.57 1 96 82 SER A C 1
ATOM 607 O O . SER A 1 82 ? 2.488 -8.922 -15.5 1 96 82 SER A O 1
ATOM 609 N N . ASP A 1 83 ? 1.514 -9.258 -13.391 1 92.06 83 ASP A N 1
ATOM 610 C CA . ASP A 1 83 ? 1.536 -7.84 -13.047 1 92.06 83 ASP A CA 1
ATOM 611 C C . ASP A 1 83 ? 1.569 -7.641 -11.531 1 92.06 83 ASP A C 1
ATOM 613 O O . ASP A 1 83 ? 1.245 -8.555 -10.773 1 92.06 83 ASP A O 1
ATOM 617 N N . THR A 1 84 ? 2.082 -6.492 -11.234 1 88.94 84 THR A N 1
ATOM 618 C CA . THR A 1 84 ? 2.053 -6.145 -9.82 1 88.94 84 THR A CA 1
ATOM 619 C C . THR A 1 84 ? 0.708 -5.531 -9.445 1 88.94 84 THR A C 1
ATOM 621 O O . THR A 1 84 ? 0.13 -4.762 -10.219 1 88.94 84 THR A O 1
ATOM 624 N N . GLY A 1 85 ? 0.201 -6.168 -8.391 1 74.75 85 GLY A N 1
ATOM 625 C CA . GLY A 1 85 ? -1.066 -5.641 -7.914 1 74.75 85 GLY A CA 1
ATOM 626 C C . GLY A 1 85 ? -0.99 -4.176 -7.516 1 74.75 85 GLY A C 1
ATOM 627 O O . GLY A 1 85 ? 0.065 -3.697 -7.098 1 74.75 85 GLY A O 1
ATOM 628 N N . GLY A 1 86 ? -2.092 -3.58 -7.742 1 63.72 86 GLY A N 1
ATOM 629 C CA . GLY A 1 86 ? -2.178 -2.18 -7.359 1 63.72 86 GLY A CA 1
ATOM 630 C C . GLY A 1 86 ? -2.01 -1.954 -5.871 1 63.72 86 GLY A C 1
ATOM 631 O O . GLY A 1 86 ? -2.4 -2.799 -5.062 1 63.72 86 GLY A O 1
ATOM 632 N N . MET A 1 87 ? -1.318 -1 -5.543 1 60.09 87 MET A N 1
ATOM 633 C CA . MET A 1 87 ? -1.101 -0.593 -4.16 1 60.09 87 MET A CA 1
ATOM 634 C C . MET A 1 87 ? -2.42 -0.527 -3.396 1 60.09 87 MET A C 1
ATOM 636 O O . MET A 1 87 ? -2.459 -0.792 -2.193 1 60.09 87 MET A O 1
ATOM 640 N N . MET A 1 88 ? -3.434 -0.321 -4.188 1 60.62 88 MET A N 1
ATOM 641 C CA . MET A 1 88 ? -4.75 -0.222 -3.564 1 60.62 88 MET A CA 1
ATOM 642 C C . MET A 1 88 ? -5.199 -1.575 -3.025 1 60.62 88 MET A C 1
ATOM 644 O O . MET A 1 88 ? -5.961 -1.641 -2.059 1 60.62 88 MET A O 1
ATOM 648 N N . LEU A 1 89 ? -4.754 -2.527 -3.65 1 59.97 89 LEU A N 1
ATOM 649 C CA . LEU A 1 89 ? -5.094 -3.871 -3.195 1 59.97 89 LEU A CA 1
ATOM 650 C C . LEU A 1 89 ? -4.059 -4.391 -2.203 1 59.97 89 LEU A C 1
ATOM 652 O O . LEU A 1 89 ? -4.086 -5.566 -1.832 1 59.97 89 LEU A O 1
ATOM 656 N N . GLY A 1 90 ? -3.242 -3.516 -1.667 1 62.94 90 GLY A N 1
ATOM 657 C CA . GLY A 1 90 ? -2.23 -3.867 -0.683 1 62.94 90 GLY A CA 1
ATOM 658 C C . GLY A 1 90 ? -0.95 -4.387 -1.305 1 62.94 90 GLY A C 1
ATOM 659 O O . GLY A 1 90 ? -0.052 -4.848 -0.595 1 62.94 90 GLY A O 1
ATOM 660 N N . GLY A 1 91 ? -0.938 -4.371 -2.68 1 74.88 91 GLY A N 1
ATOM 661 C CA . GLY A 1 91 ? 0.262 -4.836 -3.355 1 74.88 91 GLY A CA 1
ATOM 662 C C . GLY A 1 91 ? 0.208 -6.309 -3.721 1 74.88 91 GLY A C 1
ATOM 663 O O . GLY A 1 91 ? -0.875 -6.871 -3.902 1 74.88 91 GLY A O 1
ATOM 664 N N . GLY A 1 92 ? 1.243 -6.859 -4.074 1 89.06 92 GLY A N 1
ATOM 665 C CA . GLY A 1 92 ? 1.392 -8.25 -4.457 1 89.06 92 GLY A CA 1
ATOM 666 C C . GLY A 1 92 ? 1.618 -8.438 -5.945 1 89.06 92 GLY A C 1
ATOM 667 O O . GLY A 1 92 ? 1.991 -7.496 -6.648 1 89.06 92 GLY A O 1
ATOM 668 N N . ILE A 1 93 ? 1.524 -9.695 -6.293 1 94.19 93 ILE A N 1
ATOM 669 C CA . ILE A 1 93 ? 1.731 -10.07 -7.691 1 94.19 93 ILE A CA 1
ATOM 670 C C . ILE A 1 93 ? 0.564 -10.922 -8.172 1 94.19 93 ILE A C 1
ATOM 672 O O . ILE A 1 93 ? 0.108 -11.82 -7.461 1 94.19 93 ILE A O 1
ATOM 676 N N . ASN A 1 94 ? 0.057 -10.516 -9.289 1 95.31 94 ASN A N 1
ATOM 677 C CA . ASN A 1 94 ? -0.901 -11.352 -10.008 1 95.31 94 ASN A CA 1
ATOM 678 C C . ASN A 1 94 ? -0.285 -11.961 -11.258 1 95.31 94 ASN A C 1
ATOM 680 O O . ASN A 1 94 ? 0.444 -11.289 -11.992 1 95.31 94 ASN A O 1
ATOM 684 N N . ALA A 1 95 ? -0.552 -13.156 -11.453 1 96.75 95 ALA A N 1
ATOM 685 C CA . ALA A 1 95 ? -0.122 -13.82 -12.68 1 96.75 95 ALA A CA 1
ATOM 686 C C . ALA A 1 95 ? -1.169 -14.828 -13.156 1 96.75 95 ALA A C 1
ATOM 688 O O . ALA A 1 95 ? -2.008 -15.281 -12.375 1 96.75 95 ALA A O 1
ATOM 689 N N . SER A 1 96 ? -1.184 -15.07 -14.484 1 98.25 96 SER A N 1
ATOM 690 C CA . SER A 1 96 ? -2.16 -16.016 -15 1 98.25 96 SER A CA 1
ATOM 691 C C . SER A 1 96 ? -1.703 -16.625 -16.328 1 98.25 96 SER A C 1
ATOM 693 O O . SER A 1 96 ? -0.807 -16.078 -16.984 1 98.25 96 SER A O 1
ATOM 695 N N . ARG A 1 97 ? -2.25 -17.688 -16.562 1 98.62 97 ARG A N 1
ATOM 696 C CA . ARG A 1 97 ? -2.074 -18.328 -17.875 1 98.62 97 ARG A CA 1
ATOM 697 C C . ARG A 1 97 ? -3.352 -19.031 -18.312 1 98.62 97 ARG A C 1
ATOM 699 O O . ARG A 1 97 ? -3.988 -19.719 -17.516 1 98.62 97 ARG A O 1
ATOM 706 N N . HIS A 1 98 ? -3.711 -18.812 -19.578 1 98.38 98 HIS A N 1
ATOM 707 C CA . HIS A 1 98 ? -4.91 -19.375 -20.188 1 98.38 98 HIS A CA 1
ATOM 708 C C . HIS A 1 98 ? -4.59 -20.656 -20.969 1 98.38 98 HIS A C 1
ATOM 710 O O . HIS A 1 98 ? -3.617 -20.688 -21.734 1 98.38 98 HIS A O 1
ATOM 716 N N . TYR A 1 99 ? -5.359 -21.672 -20.688 1 98.31 99 TYR A N 1
ATOM 717 C CA . TYR A 1 99 ? -5.262 -22.953 -21.391 1 98.31 99 TYR A CA 1
ATOM 718 C C . TYR A 1 99 ? -6.566 -23.281 -22.109 1 98.31 99 TYR A C 1
ATOM 720 O O . TYR A 1 99 ? -7.648 -22.906 -21.641 1 98.31 99 TYR A O 1
ATOM 728 N N . TYR A 1 100 ? -6.375 -24 -23.297 1 97.5 100 TYR A N 1
ATOM 729 C CA . TYR A 1 100 ? -7.602 -24.297 -24.016 1 97.5 100 TYR A CA 1
ATOM 730 C C . TYR A 1 100 ? -7.449 -25.562 -24.859 1 97.5 100 TYR A C 1
ATOM 732 O O . TYR A 1 100 ? -6.336 -25.953 -25.219 1 97.5 100 TYR A O 1
ATOM 740 N N . LYS A 1 101 ? -8.633 -26.25 -24.969 1 94.88 101 LYS A N 1
ATOM 741 C CA . LYS A 1 101 ? -8.82 -27.297 -25.969 1 94.88 101 LYS A CA 1
ATOM 742 C C . LYS A 1 101 ? -9.688 -26.797 -27.125 1 94.88 101 LYS A C 1
ATOM 744 O O . LYS A 1 101 ? -10.672 -26.078 -26.906 1 94.88 101 LYS A O 1
ATOM 749 N N . GLU A 1 102 ? -9.234 -27.062 -28.281 1 85.94 102 GLU A N 1
ATOM 750 C CA . GLU A 1 102 ? -9.984 -26.578 -29.438 1 85.94 102 GLU A CA 1
ATOM 751 C C . GLU A 1 102 ? -11.477 -26.875 -29.297 1 85.94 102 GLU A C 1
ATOM 753 O O . GLU A 1 102 ? -11.883 -28.031 -29.25 1 85.94 102 GLU A O 1
ATOM 758 N N . ASP A 1 103 ? -12.281 -25.859 -29.125 1 77.62 103 ASP A N 1
ATOM 759 C CA . ASP A 1 103 ? -13.742 -25.781 -29.172 1 77.62 103 ASP A CA 1
ATOM 760 C C . ASP A 1 103 ? -14.375 -26.594 -28.047 1 77.62 103 ASP A C 1
ATOM 762 O O . ASP A 1 103 ? -15.516 -27.047 -28.156 1 77.62 103 ASP A O 1
ATOM 766 N N . SER A 1 104 ? -13.625 -26.828 -26.938 1 86.69 104 SER A N 1
ATOM 767 C CA . SER A 1 104 ? -14.281 -27.719 -26 1 86.69 104 SER A CA 1
ATOM 768 C C . SER A 1 104 ? -14.062 -27.266 -24.562 1 86.69 104 SER A C 1
ATOM 770 O O . SER A 1 104 ? -14.961 -27.391 -23.719 1 86.69 104 SER A O 1
ATOM 772 N N . ALA A 1 105 ? -12.914 -26.828 -24.266 1 93.69 105 ALA A N 1
ATOM 773 C CA . ALA A 1 105 ? -12.656 -26.562 -22.859 1 93.69 105 ALA A CA 1
ATOM 774 C C . ALA A 1 105 ? -11.68 -25.391 -22.703 1 93.69 105 ALA A C 1
ATOM 776 O O . ALA A 1 105 ? -10.789 -25.203 -23.516 1 93.69 105 ALA A O 1
ATOM 777 N N . GLN A 1 106 ? -11.977 -24.516 -21.719 1 96.44 106 GLN A N 1
ATOM 778 C CA . GLN A 1 106 ? -11.086 -23.438 -21.344 1 96.44 106 GLN A CA 1
ATOM 779 C C . GLN A 1 106 ? -10.766 -23.484 -19.844 1 96.44 106 GLN A C 1
ATOM 781 O O . GLN A 1 106 ? -11.641 -23.75 -19.031 1 96.44 106 GLN A O 1
ATOM 786 N N . LEU A 1 107 ? -9.477 -23.234 -19.547 1 97.31 107 LEU A N 1
ATOM 787 C CA . LEU A 1 107 ? -8.992 -23.266 -18.172 1 97.31 107 LEU A CA 1
ATOM 788 C C . LEU A 1 107 ? -8.109 -22.047 -17.875 1 97.31 107 LEU A C 1
ATOM 790 O O . LEU A 1 107 ? -7.266 -21.688 -18.703 1 97.31 107 LEU A O 1
ATOM 794 N N . GLU A 1 108 ? -8.359 -21.391 -16.75 1 98.38 108 GLU A N 1
ATOM 795 C CA . GLU A 1 108 ? -7.516 -20.297 -16.281 1 98.38 108 GLU A CA 1
ATOM 796 C C . GLU A 1 108 ? -6.855 -20.656 -14.945 1 98.38 108 GLU A C 1
ATOM 798 O O . GLU A 1 108 ? -7.523 -21.109 -14.016 1 98.38 108 GLU A O 1
ATOM 803 N N . ILE A 1 109 ? -5.57 -20.547 -14.93 1 98.69 109 ILE A N 1
ATOM 804 C CA . ILE A 1 109 ? -4.859 -20.594 -13.656 1 98.69 109 ILE A CA 1
ATOM 805 C C . ILE A 1 109 ? -4.422 -19.188 -13.242 1 98.69 109 ILE A C 1
ATOM 807 O O . ILE A 1 109 ? -3.732 -18.5 -14 1 98.69 109 ILE A O 1
ATOM 811 N N . GLU A 1 110 ? -4.852 -18.812 -12.102 1 98.06 110 GLU A N 1
ATOM 812 C CA . GLU A 1 110 ? -4.5 -17.5 -11.555 1 98.06 110 GLU A CA 1
ATOM 813 C C . GLU A 1 110 ? -3.662 -17.641 -10.289 1 98.06 110 GLU A C 1
ATOM 815 O O . GLU A 1 110 ? -3.959 -18.469 -9.43 1 98.06 110 GLU A O 1
ATOM 820 N N . LEU A 1 111 ? -2.646 -16.797 -10.227 1 97.12 111 LEU A N 1
ATOM 821 C CA . LEU A 1 111 ? -1.79 -16.719 -9.047 1 97.12 111 LEU A CA 1
ATOM 822 C C . LEU A 1 111 ? -1.89 -15.344 -8.391 1 97.12 111 LEU A C 1
ATOM 824 O O . LEU A 1 111 ? -1.776 -14.32 -9.062 1 97.12 111 LEU A O 1
ATOM 828 N N . VAL A 1 112 ? -2.168 -15.336 -7.133 1 95 112 VAL A N 1
ATOM 829 C CA . VAL A 1 112 ? -1.977 -14.172 -6.27 1 95 112 VAL A CA 1
ATOM 830 C C . VAL A 1 112 ? -0.832 -14.438 -5.293 1 95 112 VAL A C 1
ATOM 832 O O . VAL A 1 112 ? -0.875 -15.398 -4.523 1 95 112 VAL A O 1
ATOM 835 N N . LEU A 1 113 ? 0.182 -13.602 -5.375 1 94.75 113 LEU A N 1
ATOM 836 C CA . LEU A 1 113 ? 1.406 -13.805 -4.609 1 94.75 113 LEU A CA 1
ATOM 837 C C . LEU A 1 113 ? 1.719 -12.586 -3.748 1 94.75 113 LEU A C 1
ATOM 839 O O . LEU A 1 113 ? 1.638 -11.453 -4.219 1 94.75 113 LEU A O 1
ATOM 843 N N . ASP A 1 114 ? 2.057 -12.852 -2.5 1 92.31 114 ASP A N 1
ATOM 844 C CA . ASP A 1 114 ? 2.527 -11.828 -1.573 1 92.31 114 ASP A CA 1
ATOM 845 C C . ASP A 1 114 ? 1.487 -10.719 -1.404 1 92.31 114 ASP A C 1
ATOM 847 O O . ASP A 1 114 ? 1.833 -9.539 -1.344 1 92.31 114 ASP A O 1
ATOM 851 N N . SER A 1 115 ? 0.219 -11.07 -1.392 1 89.75 115 SER A N 1
ATOM 852 C CA . SER A 1 115 ? -0.854 -10.094 -1.24 1 89.75 115 SER A CA 1
ATOM 853 C C . SER A 1 115 ? -1.416 -10.109 0.178 1 89.75 115 SER A C 1
ATOM 855 O O . SER A 1 115 ? -1.634 -11.172 0.756 1 89.75 115 SER A O 1
ATOM 857 N N . PRO A 1 116 ? -1.625 -8.906 0.753 1 84.19 116 PRO A N 1
ATOM 858 C CA . PRO A 1 116 ? -2.312 -8.875 2.045 1 84.19 116 PRO A CA 1
ATOM 859 C C . PRO A 1 116 ? -3.686 -9.547 2.002 1 84.19 116 PRO A C 1
ATOM 861 O O . PRO A 1 116 ? -4.18 -10.016 3.029 1 84.19 116 PRO A O 1
ATOM 864 N N . LEU A 1 117 ? -4.242 -9.617 0.873 1 81.69 117 LEU A N 1
ATOM 865 C CA . LEU A 1 117 ? -5.543 -10.258 0.69 1 81.69 117 LEU A CA 1
ATOM 866 C C . LEU A 1 117 ? -5.488 -11.727 1.084 1 81.69 117 LEU A C 1
ATOM 868 O O . LEU A 1 117 ? -6.492 -12.297 1.518 1 81.69 117 LEU A O 1
ATOM 872 N N . LEU A 1 118 ? -4.348 -12.289 0.964 1 89.19 118 LEU A N 1
ATOM 873 C CA . LEU A 1 118 ? -4.188 -13.711 1.262 1 89.19 118 LEU A CA 1
ATOM 874 C C . LEU A 1 118 ? -4.418 -13.984 2.744 1 89.19 118 LEU A C 1
ATOM 876 O O . LEU A 1 118 ? -4.883 -15.062 3.115 1 89.19 118 LEU A O 1
ATOM 880 N N . GLN A 1 119 ? -4.168 -13.031 3.576 1 85.12 119 GLN A N 1
ATOM 881 C CA . GLN A 1 119 ? -4.41 -13.203 5.004 1 85.12 119 GLN A CA 1
ATOM 882 C C . GLN A 1 119 ? -5.895 -13.406 5.293 1 85.12 119 GLN A C 1
ATOM 884 O O . GLN A 1 119 ? -6.262 -14.227 6.133 1 85.12 119 GLN A O 1
ATOM 889 N N . SER A 1 120 ? -6.637 -12.625 4.598 1 83.31 120 SER A N 1
ATOM 890 C CA . SER A 1 120 ? -8.078 -12.773 4.773 1 83.31 120 SER A CA 1
ATOM 891 C C . SER A 1 120 ? -8.555 -14.125 4.242 1 83.31 120 SER A C 1
ATOM 893 O O . SER A 1 120 ? -9.391 -14.781 4.871 1 83.31 120 SER A O 1
ATOM 895 N N . VAL A 1 121 ? -8.109 -14.523 3.186 1 83.69 121 VAL A N 1
ATOM 896 C CA . VAL A 1 121 ? -8.492 -15.789 2.578 1 83.69 121 VAL A CA 1
ATOM 897 C C . VAL A 1 121 ? -8.07 -16.938 3.486 1 83.69 121 VAL A C 1
ATOM 899 O O . VAL A 1 121 ? -8.852 -17.875 3.729 1 83.69 121 VAL A O 1
ATOM 902 N N . MET A 1 122 ? -6.855 -16.828 4 1 87.06 122 MET A N 1
ATOM 903 C CA . MET A 1 122 ? -6.344 -17.875 4.883 1 87.06 122 MET A CA 1
ATOM 904 C C . MET A 1 122 ? -7.188 -17.984 6.148 1 87.06 122 MET A C 1
ATOM 906 O O . MET A 1 122 ? -7.461 -19.078 6.625 1 87.06 122 MET A O 1
ATOM 910 N N . ALA A 1 123 ? -7.645 -16.906 6.598 1 82.88 123 ALA A N 1
ATOM 911 C CA . ALA A 1 123 ? -8.508 -16.922 7.781 1 82.88 123 ALA A CA 1
ATOM 912 C C . ALA A 1 123 ? -9.82 -17.641 7.496 1 82.88 123 ALA A C 1
ATOM 914 O O . ALA A 1 123 ? -10.344 -18.359 8.359 1 82.88 123 ALA A O 1
ATOM 915 N N . MET A 1 124 ? -10.266 -17.5 6.34 1 79.31 124 MET A N 1
ATOM 916 C CA . MET A 1 124 ? -11.516 -18.156 5.945 1 79.31 124 MET A CA 1
ATOM 917 C C . MET A 1 124 ? -11.312 -19.656 5.762 1 79.31 124 MET A C 1
ATOM 919 O O . MET A 1 124 ? -12.156 -20.453 6.168 1 79.31 124 MET A O 1
ATOM 923 N N . LEU A 1 125 ? -10.195 -20.016 5.223 1 79.56 125 LEU A N 1
ATOM 924 C CA . LEU A 1 125 ? -9.93 -21.406 4.895 1 79.56 125 LEU A CA 1
ATOM 925 C C . LEU A 1 125 ? -9.555 -22.203 6.145 1 79.56 125 LEU A C 1
ATOM 927 O O . LEU A 1 125 ? -9.57 -23.438 6.133 1 79.56 125 LEU A O 1
ATOM 931 N N . THR A 1 126 ? -9.203 -21.516 7.184 1 77.88 126 THR A N 1
ATOM 932 C CA . THR A 1 126 ? -8.852 -22.203 8.43 1 77.88 126 THR A CA 1
ATOM 933 C C . THR A 1 126 ? -10.07 -22.312 9.344 1 77.88 126 THR A C 1
ATOM 935 O O . THR A 1 126 ? -10.023 -23 10.367 1 77.88 126 THR A O 1
ATOM 938 N N . ASN A 1 127 ? -11.133 -21.688 8.914 1 78.44 127 ASN A N 1
ATOM 939 C CA . ASN A 1 127 ? -12.383 -21.766 9.672 1 78.44 127 ASN A CA 1
ATOM 940 C C . ASN A 1 127 ? -13.25 -22.922 9.172 1 78.44 127 ASN A C 1
ATOM 942 O O . ASN A 1 127 ? -13.766 -22.875 8.055 1 78.44 127 ASN A O 1
ATOM 946 N N . PRO A 1 128 ? -13.484 -23.891 10.008 1 77.25 128 PRO A N 1
ATOM 947 C CA . PRO A 1 128 ? -14.25 -25.062 9.578 1 77.25 128 PRO A CA 1
ATOM 948 C C . PRO A 1 128 ? -15.664 -24.719 9.133 1 77.25 128 PRO A C 1
ATOM 950 O O . PRO A 1 128 ? -16.172 -25.297 8.172 1 77.25 128 PRO A O 1
ATOM 953 N N . SER A 1 129 ? -16.203 -23.828 9.766 1 78.25 129 SER A N 1
ATOM 954 C CA . SER A 1 129 ? -17.562 -23.422 9.398 1 78.25 129 SER A CA 1
ATOM 955 C C . SER A 1 129 ? -17.594 -22.812 8.008 1 78.25 129 SER A C 1
ATOM 957 O O . SER A 1 129 ? -18.547 -23.047 7.25 1 78.25 129 SER A O 1
ATOM 959 N N . MET A 1 130 ? -16.578 -22.109 7.66 1 77.31 130 MET A N 1
ATOM 960 C CA . MET A 1 130 ? -16.516 -21.469 6.352 1 77.31 130 MET A CA 1
ATOM 961 C C . MET A 1 130 ? -16.25 -22.484 5.25 1 77.31 130 MET A C 1
ATOM 963 O O . MET A 1 130 ? -16.828 -22.406 4.168 1 77.31 130 MET A O 1
ATOM 967 N N . ILE A 1 131 ? -15.461 -23.391 5.586 1 73.06 131 ILE A N 1
ATOM 968 C CA . ILE A 1 131 ? -15.164 -24.453 4.633 1 73.06 131 ILE A CA 1
ATOM 969 C C . ILE A 1 131 ? -16.438 -25.25 4.336 1 73.06 131 ILE A C 1
ATOM 971 O O . ILE A 1 131 ? -16.75 -25.531 3.172 1 73.06 131 ILE A O 1
ATOM 975 N N . ALA A 1 132 ? -17.172 -25.562 5.324 1 73.44 132 ALA A N 1
ATOM 976 C CA . ALA A 1 132 ? -18.406 -26.328 5.184 1 73.44 132 ALA A CA 1
ATOM 977 C C . ALA A 1 132 ? -19.438 -25.562 4.359 1 73.44 132 ALA A C 1
ATOM 979 O O . ALA A 1 132 ? -20.125 -26.141 3.52 1 73.44 132 ALA A O 1
ATOM 980 N N . MET A 1 133 ? -19.391 -24.359 4.574 1 75.38 133 MET A N 1
ATOM 981 C CA . MET A 1 133 ? -20.406 -23.516 3.926 1 75.38 133 MET A CA 1
ATOM 982 C C . MET A 1 133 ? -20.078 -23.328 2.449 1 75.38 133 MET A C 1
ATOM 984 O O . MET A 1 133 ? -20.969 -23.094 1.635 1 75.38 133 MET A O 1
ATOM 988 N N . SER A 1 134 ? -18.797 -23.453 2.186 1 75.31 134 SER A N 1
ATOM 989 C CA . SER A 1 134 ? -18.406 -23.203 0.805 1 75.31 134 SER A CA 1
ATOM 990 C C . SER A 1 134 ? -18.719 -24.391 -0.085 1 75.31 134 SER A C 1
ATOM 992 O O . SER A 1 134 ? -18.734 -24.281 -1.312 1 75.31 134 SER A O 1
ATOM 994 N N . GLY A 1 135 ? -19.109 -25.609 0.459 1 77.44 135 GLY A N 1
ATOM 995 C CA . GLY A 1 135 ? -19.375 -26.828 -0.288 1 77.44 135 GLY A CA 1
ATOM 996 C C . GLY A 1 135 ? -18.125 -27.422 -0.931 1 77.44 135 GLY A C 1
ATOM 997 O O . GLY A 1 135 ? -18.219 -28.328 -1.748 1 77.44 135 GLY A O 1
ATOM 998 N N . GLY A 1 136 ? -17.078 -26.938 -0.505 1 83.19 136 GLY A N 1
ATOM 999 C CA . GLY A 1 136 ? -15.836 -27.406 -1.099 1 83.19 136 GLY A CA 1
ATOM 1000 C C . GLY A 1 136 ? -15.266 -28.625 -0.41 1 83.19 136 GLY A C 1
ATOM 1001 O O . GLY A 1 136 ? -15.562 -28.875 0.761 1 83.19 136 GLY A O 1
ATOM 1002 N N . LYS A 1 137 ? -14.57 -29.516 -1.179 1 87.88 137 LYS A N 1
ATOM 1003 C CA . LYS A 1 137 ? -13.844 -30.672 -0.669 1 87.88 137 LYS A CA 1
ATOM 1004 C C . LYS A 1 137 ? -12.359 -30.375 -0.507 1 87.88 137 LYS A C 1
ATOM 1006 O O . LYS A 1 137 ? -11.742 -29.781 -1.399 1 87.88 137 LYS A O 1
ATOM 1011 N N . LEU A 1 138 ? -11.859 -30.75 0.638 1 88.38 138 LEU A N 1
ATOM 1012 C CA . LEU A 1 138 ? -10.422 -30.594 0.854 1 88.38 138 LEU A CA 1
ATOM 1013 C C . LEU A 1 138 ? -9.648 -31.688 0.125 1 88.38 138 LEU A C 1
ATOM 1015 O O . LEU A 1 138 ? -9.977 -32.875 0.246 1 88.38 138 LEU A O 1
ATOM 1019 N N . VAL A 1 139 ? -8.703 -31.266 -0.646 1 91.56 139 VAL A N 1
ATOM 1020 C CA . VAL A 1 139 ? -7.812 -32.219 -1.333 1 91.56 139 VAL A CA 1
ATOM 1021 C C . VAL A 1 139 ? -6.367 -31.75 -1.17 1 91.56 139 VAL A C 1
ATOM 1023 O O . VAL A 1 139 ? -6.094 -30.734 -0.517 1 91.56 139 VAL A O 1
ATOM 1026 N N . LYS A 1 140 ? -5.461 -32.594 -1.635 1 95.19 140 LYS A N 1
ATOM 1027 C CA . LYS A 1 140 ? -4.043 -32.25 -1.597 1 95.19 140 LYS A CA 1
ATOM 1028 C C . LYS A 1 140 ? -3.494 -32.031 -3.002 1 95.19 140 LYS A C 1
ATOM 1030 O O . LYS A 1 140 ? -3.834 -32.781 -3.934 1 95.19 140 LYS A O 1
ATOM 1035 N N . VAL A 1 141 ? -2.773 -31.016 -3.111 1 96.62 141 VAL A N 1
ATOM 1036 C CA . VAL A 1 141 ? -2.002 -30.719 -4.316 1 96.62 141 VAL A CA 1
ATOM 1037 C C . VAL A 1 141 ? -0.521 -30.609 -3.967 1 96.62 141 VAL A C 1
ATOM 1039 O O . VAL A 1 141 ? -0.109 -29.641 -3.312 1 96.62 141 VAL A O 1
ATOM 1042 N N . GLN A 1 142 ? 0.287 -31.578 -4.41 1 97.62 142 GLN A N 1
ATOM 1043 C CA . GLN A 1 142 ? 1.722 -31.594 -4.141 1 97.62 142 GLN A CA 1
ATOM 1044 C C . GLN A 1 142 ? 2.006 -31.391 -2.656 1 97.62 142 GLN A C 1
ATOM 1046 O O . GLN A 1 142 ? 2.885 -30.609 -2.285 1 97.62 142 GLN A O 1
ATOM 1051 N N . GLY A 1 143 ? 1.198 -31.953 -1.882 1 95.75 143 GLY A N 1
ATOM 1052 C CA . GLY A 1 143 ? 1.394 -31.922 -0.441 1 95.75 143 GLY A CA 1
ATOM 1053 C C . GLY A 1 143 ? 0.773 -30.703 0.219 1 95.75 143 GLY A C 1
ATOM 1054 O O . GLY A 1 143 ? 0.797 -30.562 1.444 1 95.75 143 GLY A O 1
ATOM 1055 N N . HIS A 1 144 ? 0.12 -29.797 -0.538 1 95.88 144 HIS A N 1
ATOM 1056 C CA . HIS A 1 144 ? -0.507 -28.594 -0.01 1 95.88 144 HIS A CA 1
ATOM 1057 C C . HIS A 1 144 ? -2.021 -28.75 0.068 1 95.88 144 HIS A C 1
ATOM 1059 O O . HIS A 1 144 ? -2.629 -29.406 -0.786 1 95.88 144 HIS A O 1
ATOM 1065 N N . ASN A 1 145 ? -2.586 -28.094 1.04 1 90.12 145 ASN A N 1
ATOM 1066 C CA . ASN A 1 145 ? -4.043 -28.094 1.15 1 90.12 145 ASN A CA 1
ATOM 1067 C C . ASN A 1 145 ? -4.688 -27.312 0.017 1 90.12 145 ASN A C 1
ATOM 1069 O O . ASN A 1 145 ? -4.207 -26.234 -0.35 1 90.12 145 ASN A O 1
ATOM 1073 N N . ALA A 1 146 ? -5.73 -27.938 -0.511 1 93.19 146 ALA A N 1
ATOM 1074 C CA . ALA A 1 146 ? -6.484 -27.297 -1.592 1 93.19 146 ALA A CA 1
ATOM 1075 C C . ALA A 1 146 ? -7.984 -27.516 -1.411 1 93.19 146 ALA A C 1
ATOM 1077 O O . ALA A 1 146 ? -8.406 -28.438 -0.719 1 93.19 146 ALA A O 1
ATOM 1078 N N . MET A 1 147 ? -8.68 -26.578 -1.957 1 92.06 147 MET A N 1
ATOM 1079 C CA . MET A 1 147 ? -10.141 -26.656 -1.946 1 92.06 147 MET A CA 1
ATOM 1080 C C . MET A 1 147 ? -10.68 -26.875 -3.354 1 92.06 147 MET A C 1
ATOM 1082 O O . MET A 1 147 ? -10.398 -26.094 -4.262 1 92.06 147 MET A O 1
ATOM 1086 N N . LEU A 1 148 ? -11.461 -27.969 -3.494 1 93.12 148 LEU A N 1
ATOM 1087 C CA . LEU A 1 148 ? -12.109 -28.281 -4.762 1 93.12 148 LEU A CA 1
ATOM 1088 C C . LEU A 1 148 ? -13.617 -28.062 -4.664 1 93.12 148 LEU A C 1
ATOM 1090 O O . LEU A 1 148 ? -14.281 -28.641 -3.803 1 93.12 148 LEU A O 1
ATOM 1094 N N . ASN A 1 149 ? -14.078 -27.141 -5.488 1 90.88 149 ASN A N 1
ATOM 1095 C CA . ASN A 1 149 ? -15.516 -26.891 -5.578 1 90.88 149 ASN A CA 1
ATOM 1096 C C . ASN A 1 149 ? -16.078 -27.359 -6.914 1 90.88 149 ASN A C 1
ATOM 1098 O O . ASN A 1 149 ? -15.609 -26.953 -7.977 1 90.88 149 ASN A O 1
ATOM 1102 N N . THR A 1 150 ? -17.203 -28.219 -6.832 1 87.5 150 THR A N 1
ATOM 1103 C CA . THR A 1 150 ? -17.812 -28.734 -8.047 1 87.5 150 THR A CA 1
ATOM 1104 C C . THR A 1 150 ? -19.312 -28.438 -8.062 1 87.5 150 THR A C 1
ATOM 1106 O O . THR A 1 150 ? -20.031 -28.844 -8.984 1 87.5 150 THR A O 1
ATOM 1109 N N . GLU A 1 151 ? -19.828 -27.719 -7.109 1 77.88 151 GLU A N 1
ATOM 1110 C CA . GLU A 1 151 ? -21.266 -27.594 -6.93 1 77.88 151 GLU A CA 1
ATOM 1111 C C . GLU A 1 151 ? -21.875 -26.609 -7.941 1 77.88 151 GLU A C 1
ATOM 1113 O O . GLU A 1 151 ? -23.031 -26.734 -8.32 1 77.88 151 GLU A O 1
ATOM 1118 N N . SER A 1 152 ? -21.172 -25.641 -8.352 1 70.44 152 SER A N 1
ATOM 1119 C CA . SER A 1 152 ? -21.766 -24.625 -9.211 1 70.44 152 SER A CA 1
ATOM 1120 C C . SER A 1 152 ? -21.688 -25.016 -10.68 1 70.44 152 SER A C 1
ATOM 1122 O O . SER A 1 152 ? -22.078 -24.25 -11.562 1 70.44 152 SER A O 1
ATOM 1124 N N . GLY A 1 153 ? -21.484 -26.312 -11.078 1 75.75 153 GLY A N 1
ATOM 1125 C CA . GLY A 1 153 ? -21.359 -26.75 -12.461 1 75.75 153 GLY A CA 1
ATOM 1126 C C . GLY A 1 153 ? -19.984 -26.531 -13.047 1 75.75 153 GLY A C 1
ATOM 1127 O O . GLY A 1 153 ? -19.562 -27.266 -13.945 1 75.75 153 GLY A O 1
ATOM 1128 N N . GLU A 1 154 ? -19.422 -25.5 -12.555 1 84.44 154 GLU A N 1
ATOM 1129 C CA . GLU A 1 154 ? -18.047 -25.312 -12.992 1 84.44 154 GLU A CA 1
ATOM 1130 C C . GLU A 1 154 ? -17.062 -25.594 -11.852 1 84.44 154 GLU A C 1
ATOM 1132 O O . GLU A 1 154 ? -17.219 -25.047 -10.758 1 84.44 154 GLU A O 1
ATOM 1137 N N . ALA A 1 155 ? -16.156 -26.531 -12.102 1 89.12 155 ALA A N 1
ATOM 1138 C CA . ALA A 1 155 ? -15.18 -26.922 -11.086 1 89.12 155 ALA A CA 1
ATOM 1139 C C . ALA A 1 155 ? -14.156 -25.797 -10.859 1 89.12 155 ALA A C 1
ATOM 1141 O O . ALA A 1 155 ? -13.766 -25.109 -11.797 1 89.12 155 ALA A O 1
ATOM 1142 N N . GLU A 1 156 ? -13.836 -25.609 -9.609 1 94.94 156 GLU A N 1
ATOM 1143 C CA . GLU A 1 156 ? -12.812 -24.656 -9.195 1 94.94 156 GLU A CA 1
ATOM 1144 C C . GLU A 1 156 ? -11.891 -25.25 -8.141 1 94.94 156 GLU A C 1
ATOM 1146 O O . GLU A 1 156 ? -12.352 -25.922 -7.211 1 94.94 156 GLU A O 1
ATOM 1151 N N . LEU A 1 157 ? -10.625 -25.078 -8.32 1 96 157 LEU A N 1
ATOM 1152 C CA . LEU A 1 157 ? -9.625 -25.562 -7.367 1 96 157 LEU A CA 1
ATOM 1153 C C . LEU A 1 157 ? -8.75 -24.406 -6.871 1 96 157 LEU A C 1
ATOM 1155 O O . LEU A 1 157 ? -8.211 -23.641 -7.676 1 96 157 LEU A O 1
ATOM 1159 N N . THR A 1 158 ? -8.656 -24.266 -5.566 1 95.5 158 THR A N 1
ATOM 1160 C CA . THR A 1 158 ? -7.805 -23.25 -4.941 1 95.5 158 THR A CA 1
ATOM 1161 C C . THR A 1 158 ? -6.746 -23.906 -4.059 1 95.5 158 THR A C 1
ATOM 1163 O O . THR A 1 158 ? -7.066 -24.75 -3.219 1 95.5 158 THR A O 1
ATOM 1166 N N . VAL A 1 159 ? -5.531 -23.594 -4.246 1 95.31 159 VAL A N 1
ATOM 1167 C CA . VAL A 1 159 ? -4.449 -24.141 -3.426 1 95.31 159 VAL A CA 1
ATOM 1168 C C . VAL A 1 159 ? -3.6 -23 -2.873 1 95.31 159 VAL A C 1
ATOM 1170 O O . VAL A 1 159 ? -3.297 -22.047 -3.588 1 95.31 159 VAL A O 1
ATOM 1173 N N . ILE A 1 160 ? -3.318 -23.094 -1.638 1 93.69 160 ILE A N 1
ATOM 1174 C CA . ILE A 1 160 ? -2.441 -22.125 -0.981 1 93.69 160 ILE A CA 1
ATOM 1175 C C . ILE A 1 160 ? -1.078 -22.766 -0.722 1 93.69 160 ILE A C 1
ATOM 1177 O O . ILE A 1 160 ? -0.994 -23.859 -0.17 1 93.69 160 ILE A O 1
ATOM 1181 N N . VAL A 1 161 ? -0.061 -22.047 -1.172 1 95.19 161 VAL A N 1
ATOM 1182 C CA . VAL A 1 161 ? 1.303 -22.547 -1.061 1 95.19 161 VAL A CA 1
ATOM 1183 C C . VAL A 1 161 ? 2.137 -21.594 -0.201 1 95.19 161 VAL A C 1
ATOM 1185 O O . VAL A 1 161 ? 2.111 -20.391 -0.402 1 95.19 161 VAL A O 1
ATOM 1188 N N . ASN A 1 162 ? 2.824 -22.078 0.882 1 91.44 162 ASN A N 1
ATOM 1189 C CA . ASN A 1 162 ? 3.783 -21.375 1.732 1 91.44 162 ASN A CA 1
ATOM 1190 C C . ASN A 1 162 ? 3.125 -20.234 2.496 1 91.44 162 ASN A C 1
ATOM 1192 O O . ASN A 1 162 ? 3.814 -19.344 3.01 1 91.44 162 ASN A O 1
ATOM 1196 N N . GLY A 1 163 ? 1.882 -20.125 2.373 1 90.62 163 GLY A N 1
ATOM 1197 C CA . GLY A 1 163 ? 1.155 -19.109 3.107 1 90.62 163 GLY A CA 1
ATOM 1198 C C . GLY A 1 163 ? 1.097 -17.781 2.379 1 90.62 163 GLY A C 1
ATOM 1199 O O . GLY A 1 163 ? 0.388 -16.859 2.803 1 90.62 163 GLY A O 1
ATOM 1200 N N . ASN A 1 164 ? 1.777 -17.609 1.2 1 93.06 164 ASN A N 1
ATOM 1201 C CA . ASN A 1 164 ? 1.801 -16.312 0.534 1 93.06 164 ASN A CA 1
ATOM 1202 C C . ASN A 1 164 ? 1.498 -16.438 -0.956 1 93.06 164 ASN A C 1
ATOM 1204 O O . ASN A 1 164 ? 1.63 -15.469 -1.706 1 93.06 164 ASN A O 1
ATOM 1208 N N . ALA A 1 165 ? 1.161 -17.625 -1.396 1 95.88 165 ALA A N 1
ATOM 1209 C CA . ALA A 1 165 ? 0.778 -17.844 -2.789 1 95.88 165 ALA A CA 1
ATOM 1210 C C . ALA A 1 165 ? -0.548 -18.594 -2.881 1 95.88 165 ALA A C 1
ATOM 1212 O O . ALA A 1 165 ? -0.743 -19.609 -2.205 1 95.88 165 ALA A O 1
ATOM 1213 N N . MET A 1 166 ? -1.441 -18.094 -3.672 1 96.31 166 MET A N 1
ATOM 1214 C CA . MET A 1 166 ? -2.715 -18.766 -3.922 1 96.31 166 MET A CA 1
ATOM 1215 C C . MET A 1 166 ? -2.941 -18.953 -5.418 1 96.31 166 MET A C 1
ATOM 1217 O O . MET A 1 166 ? -2.881 -18 -6.191 1 96.31 166 MET A O 1
ATOM 1221 N N . PHE A 1 167 ? -3.174 -20.172 -5.781 1 97.56 167 PHE A N 1
ATOM 1222 C CA . PHE A 1 167 ? -3.57 -20.5 -7.148 1 97.56 167 PHE A CA 1
ATOM 1223 C C . PHE A 1 167 ? -5.062 -20.797 -7.223 1 97.56 167 PHE A C 1
ATOM 1225 O O . PHE A 1 167 ? -5.598 -21.5 -6.363 1 97.56 167 PHE A O 1
ATOM 1232 N N . THR A 1 168 ? -5.637 -20.266 -8.172 1 97.19 168 THR A N 1
ATOM 1233 C CA . THR A 1 168 ? -7.012 -20.625 -8.484 1 97.19 168 THR A CA 1
ATOM 1234 C C . THR A 1 168 ? -7.113 -21.172 -9.906 1 97.19 168 THR A C 1
ATOM 1236 O O . THR A 1 168 ? -6.711 -20.5 -10.867 1 97.19 168 THR A O 1
ATOM 1239 N N . LEU A 1 169 ? -7.582 -22.344 -9.992 1 98.12 169 LEU A N 1
ATOM 1240 C CA . LEU A 1 169 ? -7.832 -22.984 -11.281 1 98.12 169 LEU A CA 1
ATOM 1241 C C . LEU A 1 169 ? -9.328 -23.094 -11.547 1 98.12 169 LEU A C 1
ATOM 1243 O O . LEU A 1 169 ? -10.07 -23.641 -10.719 1 98.12 169 LEU A O 1
ATOM 1247 N N . SER A 1 170 ? -9.711 -22.547 -12.609 1 96.62 170 SER A N 1
ATOM 1248 C CA . SER A 1 170 ? -11.117 -22.625 -13 1 96.62 170 SER A CA 1
ATOM 1249 C C . SER A 1 170 ? -11.273 -22.594 -14.516 1 96.62 170 SER A C 1
ATOM 1251 O O . SER A 1 170 ? -10.359 -22.172 -15.227 1 96.62 170 SER A O 1
ATOM 1253 N N . GLY A 1 171 ? -12.461 -23.094 -14.891 1 92.88 171 GLY A N 1
ATOM 1254 C CA . GLY A 1 171 ? -12.703 -23.047 -16.328 1 92.88 171 GLY A CA 1
ATOM 1255 C C . GLY A 1 171 ? -14.055 -23.609 -16.719 1 92.88 171 GLY A C 1
ATOM 1256 O O . GLY A 1 171 ? -14.844 -24.016 -15.867 1 92.88 171 GLY A O 1
ATOM 1257 N N . GLU A 1 172 ? -14.281 -23.406 -18 1 91.44 172 GLU A N 1
ATOM 1258 C CA . GLU A 1 172 ? -15.477 -23.953 -18.625 1 91.44 172 GLU A CA 1
ATOM 1259 C C . GLU A 1 172 ? -15.164 -25.25 -19.375 1 91.44 172 GLU A C 1
ATOM 1261 O O . GLU A 1 172 ? -14.18 -25.328 -20.109 1 91.44 172 GLU A O 1
ATOM 1266 N N . GLY A 1 173 ? -16.062 -26.266 -19.141 1 91.75 173 GLY A N 1
ATOM 1267 C CA . GLY A 1 173 ? -15.859 -27.531 -19.844 1 91.75 173 GLY A CA 1
ATOM 1268 C C . GLY A 1 173 ? -14.672 -28.312 -19.312 1 91.75 173 GLY A C 1
ATOM 1269 O O . GLY A 1 173 ? -14.109 -29.141 -20.031 1 91.75 173 GLY A O 1
ATOM 1270 N N . VAL A 1 174 ? -14.289 -28 -18.109 1 94 174 VAL A N 1
ATOM 1271 C CA . VAL A 1 174 ? -13.133 -28.656 -17.516 1 94 174 VAL A CA 1
ATOM 1272 C C . VAL A 1 174 ? -13.586 -29.547 -16.359 1 94 174 VAL A C 1
ATOM 1274 O O . VAL A 1 174 ? -14.352 -29.125 -15.492 1 94 174 VAL A O 1
ATOM 1277 N N . LYS A 1 175 ? -13.125 -30.781 -16.406 1 91.25 175 LYS A N 1
ATOM 1278 C CA . LYS A 1 175 ? -13.445 -31.719 -15.336 1 91.25 175 LYS A CA 1
ATOM 1279 C C . LYS A 1 175 ? -12.57 -31.469 -14.109 1 91.25 175 LYS A C 1
ATOM 1281 O O . LYS A 1 175 ? -11.453 -30.969 -14.234 1 91.25 175 LYS A O 1
ATOM 1286 N N . ALA A 1 176 ? -13.023 -31.922 -12.977 1 93.5 176 ALA A N 1
ATOM 1287 C CA . ALA A 1 176 ? -12.281 -31.797 -11.719 1 93.5 176 ALA A CA 1
ATOM 1288 C C . ALA A 1 176 ? -10.938 -32.5 -11.812 1 93.5 176 ALA A C 1
ATOM 1290 O O . ALA A 1 176 ? -9.938 -32.031 -11.273 1 93.5 176 ALA A O 1
ATOM 1291 N N . SER A 1 177 ? -10.938 -33.594 -12.477 1 93.69 177 SER A N 1
ATOM 1292 C CA . SER A 1 177 ? -9.703 -34.375 -12.617 1 93.69 177 SER A CA 1
ATOM 1293 C C . SER A 1 177 ? -8.672 -33.594 -13.43 1 93.69 177 SER A C 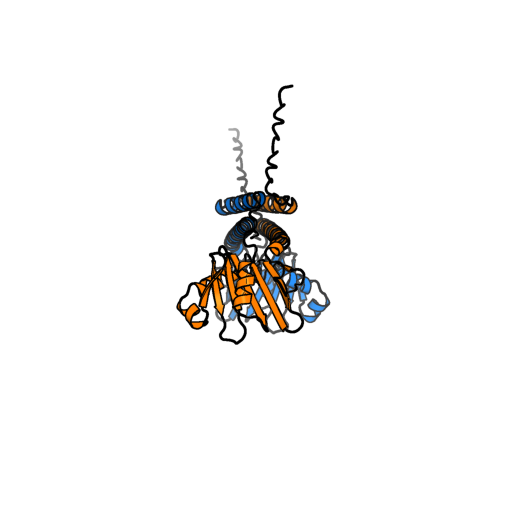1
ATOM 1295 O O . SER A 1 177 ? -7.473 -33.656 -13.141 1 93.69 177 SER A O 1
ATOM 1297 N N . GLU A 1 178 ? -9.133 -32.875 -14.375 1 94.62 178 GLU A N 1
ATOM 1298 C CA . GLU A 1 178 ? -8.227 -32.094 -15.203 1 94.62 178 GLU A CA 1
ATOM 1299 C C . GLU A 1 178 ? -7.656 -30.906 -14.414 1 94.62 178 GLU A C 1
ATOM 1301 O O . GLU A 1 178 ? -6.48 -30.562 -14.555 1 94.62 178 GLU A O 1
ATOM 1306 N N . LEU A 1 179 ? -8.469 -30.344 -13.586 1 97 179 LEU A N 1
ATOM 1307 C CA . LEU A 1 179 ? -7.98 -29.281 -12.719 1 97 179 LEU A CA 1
ATOM 1308 C C . LEU A 1 179 ? -6.863 -29.797 -11.812 1 97 179 LEU A C 1
ATOM 1310 O O . LEU A 1 179 ? -5.836 -29.141 -11.656 1 97 179 LEU A O 1
ATOM 1314 N N . GLN A 1 180 ? -7.098 -30.922 -11.289 1 96.69 180 GLN A N 1
ATOM 1315 C CA . GLN A 1 180 ? -6.113 -31.5 -10.375 1 96.69 180 GLN A CA 1
ATOM 1316 C C . GLN A 1 180 ? -4.82 -31.844 -11.109 1 96.69 180 GLN A C 1
ATOM 1318 O O . GLN A 1 180 ? -3.729 -31.688 -10.562 1 96.69 180 GLN A O 1
ATOM 1323 N N . GLU A 1 181 ? -4.949 -32.344 -12.328 1 97.62 181 GLU A N 1
ATOM 1324 C CA . GLU A 1 181 ? -3.76 -32.656 -13.125 1 97.62 181 GLU A CA 1
ATOM 1325 C C . GLU A 1 181 ? -2.93 -31.406 -13.375 1 97.62 181 GLU A C 1
ATOM 1327 O O . GLU A 1 181 ? -1.707 -31.422 -13.219 1 97.62 181 GLU A O 1
ATOM 1332 N N . PHE A 1 182 ? -3.615 -30.344 -13.688 1 98.44 182 PHE A N 1
ATOM 1333 C CA . PHE A 1 182 ? -2.914 -29.078 -13.906 1 98.44 182 PHE A CA 1
ATOM 1334 C C . PHE A 1 182 ? -2.293 -28.562 -12.609 1 98.44 182 PHE A C 1
ATOM 1336 O O . PHE A 1 182 ? -1.165 -28.078 -12.609 1 98.44 182 PHE A O 1
ATOM 1343 N N . ALA A 1 183 ? -3.016 -28.688 -11.539 1 98.56 183 ALA A N 1
ATOM 1344 C CA . ALA A 1 183 ? -2.502 -28.25 -10.25 1 98.56 183 ALA A CA 1
ATOM 1345 C C . ALA A 1 183 ? -1.239 -29.016 -9.867 1 98.56 183 ALA A C 1
ATOM 1347 O O . ALA A 1 183 ? -0.281 -28.422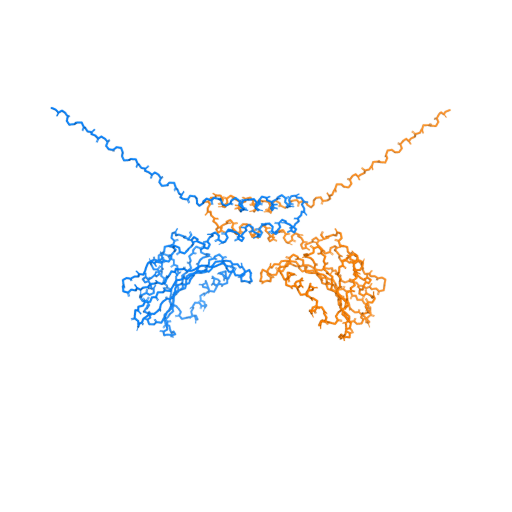 -9.359 1 98.56 183 ALA A O 1
ATOM 1348 N N . ASN A 1 184 ? -1.233 -30.25 -10.18 1 98.38 184 ASN A N 1
ATOM 1349 C CA . ASN A 1 184 ? -0.095 -31.094 -9.836 1 98.38 184 ASN A CA 1
ATOM 1350 C C . ASN A 1 184 ? 1.078 -30.875 -10.781 1 98.38 184 ASN A C 1
ATOM 1352 O O . ASN A 1 184 ? 2.195 -31.312 -10.516 1 98.38 184 ASN A O 1
ATOM 1356 N N . ALA A 1 185 ? 0.818 -30.172 -11.875 1 98.56 185 ALA A N 1
ATOM 1357 C CA . ALA A 1 185 ? 1.868 -29.891 -12.852 1 98.56 185 ALA A CA 1
ATOM 1358 C C . ALA A 1 185 ? 2.498 -28.516 -12.594 1 98.56 185 ALA A C 1
ATOM 1360 O O . ALA A 1 185 ? 3.477 -28.156 -13.242 1 98.56 185 ALA A O 1
ATOM 1361 N N . LEU A 1 186 ? 1.968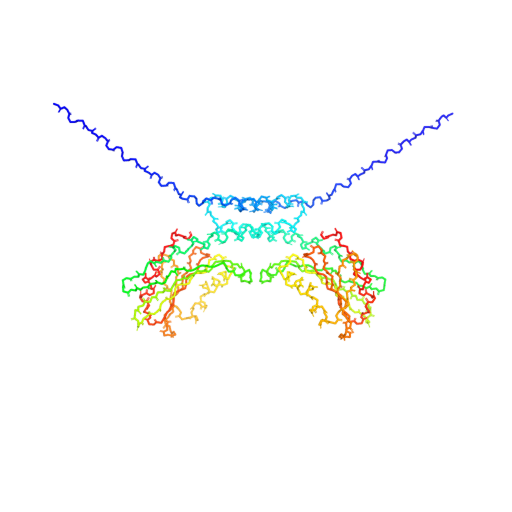 -27.812 -11.594 1 98.62 186 LEU A N 1
ATOM 1362 C CA . LEU A 1 186 ? 2.533 -26.516 -11.242 1 98.62 186 LEU A CA 1
ATOM 1363 C C . LEU A 1 186 ? 3.971 -26.656 -10.758 1 98.62 186 LEU A C 1
ATOM 1365 O O . LEU A 1 186 ? 4.293 -27.609 -10.039 1 98.62 186 LEU A O 1
ATOM 1369 N N . HIS A 1 187 ? 4.836 -25.688 -11.117 1 98.06 187 HIS A N 1
ATOM 1370 C CA . HIS A 1 187 ? 6.211 -25.641 -10.633 1 98.06 187 HIS A CA 1
ATOM 1371 C C . HIS A 1 187 ? 6.316 -24.812 -9.352 1 98.06 187 HIS A C 1
ATOM 1373 O O . HIS A 1 187 ? 6.844 -23.703 -9.367 1 98.06 187 HIS A O 1
ATOM 1379 N N . LEU A 1 188 ? 5.922 -25.469 -8.289 1 97.62 188 LEU A N 1
ATOM 1380 C CA . LEU A 1 188 ? 5.848 -24.75 -7.023 1 97.62 188 LEU A CA 1
ATOM 1381 C C . LEU A 1 188 ? 7.242 -24.453 -6.48 1 97.62 188 LEU A C 1
ATOM 1383 O O . LEU A 1 188 ? 7.406 -23.609 -5.602 1 97.62 188 LEU A O 1
ATOM 1387 N N . ASP A 1 189 ? 8.234 -25.141 -7.023 1 94.19 189 ASP A N 1
ATOM 1388 C CA . ASP A 1 189 ? 9.633 -24.938 -6.633 1 94.19 189 ASP A CA 1
ATOM 1389 C C . ASP A 1 189 ? 10.141 -23.578 -7.125 1 94.19 189 ASP A C 1
ATOM 1391 O O . ASP A 1 189 ? 11.172 -23.094 -6.66 1 94.19 189 ASP A O 1
ATOM 1395 N N . ARG A 1 190 ? 9.367 -22.938 -8.039 1 93.56 190 ARG A N 1
ATOM 1396 C CA . ARG A 1 190 ? 9.789 -21.672 -8.625 1 93.56 190 ARG A CA 1
ATOM 1397 C C . ARG A 1 190 ? 9.172 -20.5 -7.887 1 93.56 190 ARG A C 1
ATOM 1399 O O . ARG A 1 190 ? 9.297 -19.344 -8.32 1 93.56 190 ARG A O 1
ATOM 1406 N N . LEU A 1 191 ? 8.547 -20.875 -6.797 1 93.38 191 LEU A N 1
ATOM 1407 C CA . LEU A 1 191 ? 7.977 -19.812 -5.965 1 93.38 191 LEU A CA 1
ATOM 1408 C C . LEU A 1 191 ? 9.023 -19.25 -5.016 1 93.38 191 LEU A C 1
ATOM 1410 O O . LEU A 1 191 ? 9.883 -19.969 -4.52 1 93.38 191 LEU A O 1
ATOM 1414 N N . MET B 1 1 ? 41.625 48.062 43.688 1 39.56 1 MET B N 1
ATOM 1415 C CA . MET B 1 1 ? 41.094 46.719 43.406 1 39.56 1 MET B CA 1
ATOM 1416 C C . MET B 1 1 ? 40.469 46.688 42.031 1 39.56 1 MET B C 1
ATOM 1418 O O . MET B 1 1 ? 39.656 47.531 41.656 1 39.56 1 MET B O 1
ATOM 1422 N N . LYS B 1 2 ? 41.25 46.094 41.031 1 50.12 2 LYS B N 1
ATOM 1423 C CA . LYS B 1 2 ? 40.938 45.969 39.594 1 50.12 2 LYS B CA 1
ATOM 1424 C C . LYS B 1 2 ? 39.625 45.219 39.375 1 50.12 2 LYS B C 1
ATOM 1426 O O . LYS B 1 2 ? 39.344 44.219 40.031 1 50.12 2 LYS B O 1
ATOM 1431 N N . PRO B 1 3 ? 38.562 45.875 38.812 1 52.81 3 PRO B N 1
ATOM 1432 C CA . PRO B 1 3 ? 37.312 45.188 38.5 1 52.81 3 PRO B CA 1
ATOM 1433 C C . PRO B 1 3 ? 37.5 43.938 37.656 1 52.81 3 PRO B C 1
ATOM 1435 O O . PRO B 1 3 ? 38.312 43.938 36.719 1 52.81 3 PRO B O 1
ATOM 1438 N N . SER B 1 4 ? 37.625 42.719 38.25 1 46.84 4 SER B N 1
ATOM 1439 C CA . SER B 1 4 ? 37.656 41.438 37.562 1 46.84 4 SER B CA 1
ATOM 1440 C C . SER B 1 4 ? 36.469 41.312 36.594 1 46.84 4 SER B C 1
ATOM 1442 O O . SER B 1 4 ? 35.312 41.5 37 1 46.84 4 SER B O 1
ATOM 1444 N N . ASN B 1 5 ? 36.688 41.625 35.375 1 45.94 5 ASN B N 1
ATOM 1445 C CA . ASN B 1 5 ? 35.781 41.375 34.25 1 45.94 5 ASN B CA 1
ATOM 1446 C C . ASN B 1 5 ? 35.344 39.906 34.219 1 45.94 5 ASN B C 1
ATOM 1448 O O . ASN B 1 5 ? 36.156 39 34 1 45.94 5 ASN B O 1
ATOM 1452 N N . LEU B 1 6 ? 34.438 39.469 35.125 1 45.66 6 LEU B N 1
ATOM 1453 C CA . LEU B 1 6 ? 33.812 38.156 35 1 45.66 6 LEU B CA 1
ATOM 1454 C C . LEU B 1 6 ? 33.219 37.938 33.625 1 45.66 6 LEU B C 1
ATOM 1456 O O . LEU B 1 6 ? 32.344 38.688 33.219 1 45.66 6 LEU B O 1
ATOM 1460 N N . LEU B 1 7 ? 34.062 37.438 32.719 1 43.72 7 LEU B N 1
ATOM 1461 C CA . LEU B 1 7 ? 33.625 36.938 31.406 1 43.72 7 LEU B CA 1
ATOM 1462 C C . LEU B 1 7 ? 32.5 35.906 31.531 1 43.72 7 LEU B C 1
ATOM 1464 O O . LEU B 1 7 ? 32.688 34.906 32.188 1 43.72 7 LEU B O 1
ATOM 1468 N N . LEU B 1 8 ? 31.25 36.344 31.578 1 47.25 8 LEU B N 1
ATOM 1469 C CA . LEU B 1 8 ? 30.094 35.469 31.422 1 47.25 8 LEU B CA 1
ATOM 1470 C C . LEU B 1 8 ? 30.203 34.625 30.156 1 47.25 8 LEU B C 1
ATOM 1472 O O . LEU B 1 8 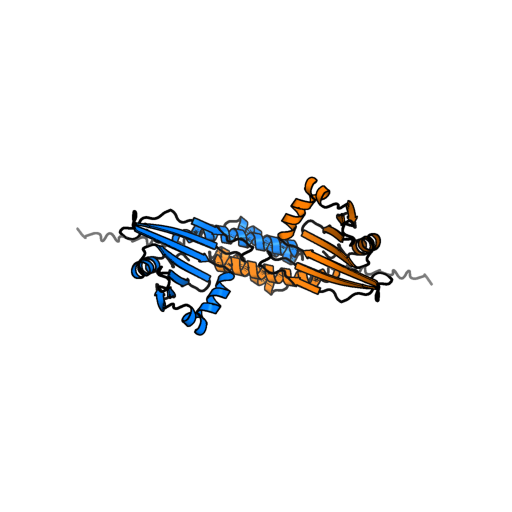? 30.188 35.188 29.047 1 47.25 8 LEU B O 1
ATOM 1476 N N . VAL B 1 9 ? 30.938 33.562 30.172 1 44.41 9 VAL B N 1
ATOM 1477 C CA . VAL B 1 9 ? 30.906 32.594 29.078 1 44.41 9 VAL B CA 1
ATOM 1478 C C . VAL B 1 9 ? 29.5 32.094 28.891 1 44.41 9 VAL B C 1
ATOM 1480 O O . VAL B 1 9 ? 28.938 31.438 29.766 1 44.41 9 VAL B O 1
ATOM 1483 N N . ALA B 1 10 ? 28.656 32.75 28.094 1 42.44 10 ALA B N 1
ATOM 1484 C CA . ALA B 1 10 ? 27.375 32.25 27.594 1 42.44 10 ALA B CA 1
ATOM 1485 C C . ALA B 1 10 ? 27.562 30.859 26.969 1 42.44 10 ALA B C 1
ATOM 1487 O O . ALA B 1 10 ? 28.25 30.719 25.938 1 42.44 10 ALA B O 1
ATOM 1488 N N . SER B 1 11 ? 27.578 29.797 27.734 1 44.72 11 SER B N 1
ATOM 1489 C CA . SER B 1 11 ? 27.516 28.469 27.156 1 44.72 11 SER B CA 1
ATOM 1490 C C . SER B 1 11 ? 26.391 28.359 26.141 1 44.72 11 SER B C 1
ATOM 1492 O O . SER B 1 11 ? 25.219 28.516 26.469 1 44.72 11 SER B O 1
ATOM 1494 N N . LEU B 1 12 ? 26.625 28.734 24.906 1 42.81 12 LEU B N 1
ATOM 1495 C CA . LEU B 1 12 ? 25.75 28.375 23.797 1 42.81 12 LEU B CA 1
ATOM 1496 C C . LEU B 1 12 ? 25.375 26.906 23.844 1 42.81 12 LEU B C 1
ATOM 1498 O O . LEU B 1 12 ? 26.219 26.047 23.578 1 42.81 12 LEU B O 1
ATOM 1502 N N . ALA B 1 13 ? 24.484 26.516 24.672 1 42.09 13 ALA B N 1
ATOM 1503 C CA . ALA B 1 13 ? 23.891 25.203 24.531 1 42.09 13 ALA B CA 1
ATOM 1504 C C . ALA B 1 13 ? 23.531 24.922 23.062 1 42.09 13 ALA B C 1
ATOM 1506 O O . ALA B 1 13 ? 22.625 25.547 22.516 1 42.09 13 ALA B O 1
ATOM 1507 N N . LEU B 1 14 ? 24.438 24.5 22.203 1 43.06 14 LEU B N 1
ATOM 1508 C CA . LEU B 1 14 ? 24.094 23.938 20.906 1 43.06 14 LEU B CA 1
ATOM 1509 C C . LEU B 1 14 ? 22.891 23 21.031 1 43.06 14 LEU B C 1
ATOM 1511 O O . LEU B 1 14 ? 22.984 21.953 21.672 1 43.06 14 LEU B O 1
ATOM 1515 N N . ALA B 1 15 ? 21.688 23.484 21 1 41.56 15 ALA B N 1
ATOM 1516 C CA . ALA B 1 15 ? 20.531 22.625 20.797 1 41.56 15 ALA B CA 1
ATOM 1517 C C . ALA B 1 15 ? 20.844 21.484 19.828 1 41.56 15 ALA B C 1
ATOM 1519 O O . ALA B 1 15 ? 21.016 21.719 18.625 1 41.56 15 ALA B O 1
ATOM 1520 N N . ALA B 1 16 ? 21.516 20.453 20.219 1 43.09 16 ALA B N 1
ATOM 1521 C CA . ALA B 1 16 ? 21.594 19.266 19.375 1 43.09 16 ALA B CA 1
ATOM 1522 C C . ALA B 1 16 ? 20.234 18.938 18.766 1 43.09 16 ALA B C 1
ATOM 1524 O O . ALA B 1 16 ? 19.219 18.969 19.453 1 43.09 16 ALA B O 1
ATOM 1525 N N . PRO B 1 17 ? 20.031 19.078 17.469 1 45.25 17 PRO B N 1
ATOM 1526 C CA . PRO B 1 17 ? 18.75 18.625 16.938 1 45.25 17 PRO B CA 1
ATOM 1527 C C . PRO B 1 17 ? 18.25 17.359 17.609 1 45.25 17 PRO B C 1
ATOM 1529 O O . PRO B 1 17 ? 19.047 16.5 18 1 45.25 17 PRO B O 1
ATOM 1532 N N . LEU B 1 18 ? 17.25 17.312 18.453 1 44.16 18 LEU B N 1
ATOM 1533 C CA . LEU B 1 18 ? 16.547 16.125 18.953 1 44.16 18 LEU B CA 1
ATOM 1534 C C . LEU B 1 18 ? 16.547 15.023 17.906 1 44.16 18 LEU B C 1
ATOM 1536 O O . LEU B 1 18 ? 15.734 15.023 16.984 1 44.16 18 LEU B O 1
ATOM 1540 N N . GLN B 1 19 ? 17.734 14.586 17.469 1 49.19 19 GLN B N 1
ATOM 1541 C CA . GLN B 1 19 ? 17.719 13.398 16.625 1 49.19 19 GLN B CA 1
ATOM 1542 C C . GLN B 1 19 ? 16.734 12.359 17.172 1 49.19 19 GLN B C 1
ATOM 1544 O O . GLN B 1 19 ? 16.828 11.961 18.328 1 49.19 19 GLN B O 1
ATOM 1549 N N . ALA B 1 20 ? 15.445 12.391 16.844 1 53.22 20 ALA B N 1
ATOM 1550 C CA . ALA B 1 20 ? 14.523 11.312 17.203 1 53.22 20 ALA B CA 1
ATOM 1551 C C . ALA B 1 20 ? 15.266 9.984 17.344 1 53.22 20 ALA B C 1
ATOM 1553 O O . ALA B 1 20 ? 16.125 9.656 16.516 1 53.22 20 ALA B O 1
ATOM 1554 N N . ALA B 1 21 ? 15.445 9.375 18.469 1 61.94 21 ALA B N 1
ATOM 1555 C CA . ALA B 1 21 ? 16.125 8.125 18.812 1 61.94 21 ALA B CA 1
ATOM 1556 C C . ALA B 1 21 ? 15.766 7.027 17.797 1 61.94 21 ALA B C 1
ATOM 1558 O O . ALA B 1 21 ? 14.602 6.844 17.453 1 61.94 21 ALA B O 1
ATOM 1559 N N . GLU B 1 22 ? 16.719 6.715 17.016 1 75.56 22 GLU B N 1
ATOM 1560 C CA . GLU B 1 22 ? 16.594 5.59 16.094 1 75.56 22 GLU B CA 1
ATOM 1561 C C . GLU B 1 22 ? 15.914 4.398 16.766 1 75.56 22 GLU B C 1
ATOM 1563 O O . GLU B 1 22 ? 16.266 4.031 17.891 1 75.56 22 GLU B O 1
ATOM 1568 N N . ASP B 1 23 ? 14.742 4.016 16.281 1 87.38 23 ASP B N 1
ATOM 1569 C CA . ASP B 1 23 ? 14.141 2.742 16.672 1 87.38 23 ASP B CA 1
ATOM 1570 C C . ASP B 1 23 ? 14.914 1.571 16.062 1 87.38 23 ASP B C 1
ATOM 1572 O O . ASP B 1 23 ? 14.906 1.385 14.836 1 87.38 23 ASP B O 1
ATOM 1576 N N . PRO B 1 24 ? 15.578 0.874 16.844 1 90.94 24 PRO B N 1
ATOM 1577 C CA . PRO B 1 24 ? 16.406 -0.222 16.312 1 90.94 24 PRO B CA 1
ATOM 1578 C C . PRO B 1 24 ? 15.602 -1.203 15.461 1 90.94 24 PRO B C 1
ATOM 1580 O O . PRO B 1 24 ? 16.125 -1.779 14.516 1 90.94 24 PRO B O 1
ATOM 1583 N N . ALA B 1 25 ? 14.359 -1.297 15.781 1 94.56 25 ALA B N 1
ATOM 1584 C CA . ALA B 1 25 ? 13.523 -2.225 15.023 1 94.56 25 ALA B CA 1
ATOM 1585 C C . ALA B 1 25 ? 13.43 -1.805 13.562 1 94.56 25 ALA B C 1
ATOM 1587 O O . ALA B 1 25 ? 13.398 -2.652 12.664 1 94.56 25 ALA B O 1
ATOM 1588 N N . VAL B 1 26 ? 13.438 -0.579 13.336 1 97.62 26 VAL B N 1
ATOM 1589 C CA . VAL B 1 26 ? 13.336 -0.074 11.977 1 97.62 26 VAL B CA 1
ATOM 1590 C C . VAL B 1 26 ? 14.617 -0.389 11.211 1 97.62 26 VAL B C 1
ATOM 1592 O O . VAL B 1 26 ? 14.57 -0.972 10.125 1 97.62 26 VAL B O 1
ATOM 1595 N N . ALA B 1 27 ? 15.711 -0.032 11.758 1 97.12 27 ALA B N 1
ATOM 1596 C CA . ALA B 1 27 ? 17 -0.277 11.102 1 97.12 27 ALA B CA 1
ATOM 1597 C C . ALA B 1 27 ? 17.219 -1.769 10.859 1 97.12 27 ALA B C 1
ATOM 1599 O O . ALA B 1 27 ? 17.688 -2.168 9.797 1 97.12 27 ALA B O 1
ATOM 1600 N N . GLU B 1 28 ? 16.844 -2.547 11.82 1 97.69 28 GLU B N 1
ATOM 1601 C CA . GLU B 1 28 ? 17 -3.994 11.695 1 97.69 28 GLU B CA 1
ATOM 1602 C C . GLU B 1 28 ? 16.156 -4.543 10.555 1 97.69 28 GLU B C 1
ATOM 1604 O O . GLU B 1 28 ? 16.609 -5.398 9.789 1 97.69 28 GLU B O 1
ATOM 1609 N N . ALA B 1 29 ? 14.977 -4.031 10.453 1 98.25 29 ALA B N 1
ATOM 1610 C CA . ALA B 1 29 ? 14.086 -4.48 9.383 1 98.25 29 ALA B CA 1
ATOM 1611 C C . ALA B 1 29 ? 14.641 -4.09 8.016 1 98.25 29 ALA B C 1
ATOM 1613 O O . ALA B 1 29 ? 14.562 -4.871 7.062 1 98.25 29 ALA B O 1
ATOM 1614 N N . ILE B 1 30 ? 15.172 -2.92 7.93 1 98.75 30 ILE B N 1
ATOM 1615 C CA . ILE B 1 30 ? 15.742 -2.463 6.672 1 98.75 30 ILE B CA 1
ATOM 1616 C C . ILE B 1 30 ? 16.938 -3.342 6.297 1 98.75 30 ILE B C 1
ATOM 1618 O O . ILE B 1 30 ? 17.031 -3.811 5.16 1 98.75 30 ILE B O 1
ATOM 1622 N N . GLU B 1 31 ? 17.766 -3.609 7.242 1 98.25 31 GLU B N 1
ATOM 1623 C CA . GLU B 1 31 ? 18.938 -4.43 6.992 1 98.25 31 GLU B CA 1
ATOM 1624 C C . GLU B 1 31 ? 18.562 -5.867 6.652 1 98.25 31 GLU B C 1
ATOM 1626 O O . GLU B 1 31 ? 19.156 -6.48 5.766 1 98.25 31 GLU B O 1
ATOM 1631 N N . ALA B 1 32 ? 17.594 -6.352 7.348 1 98.44 32 ALA B N 1
ATOM 1632 C CA . ALA B 1 32 ? 17.094 -7.684 7.02 1 98.44 32 ALA B CA 1
ATOM 1633 C C . ALA B 1 32 ? 16.547 -7.73 5.598 1 98.44 32 ALA B C 1
ATOM 1635 O O . ALA B 1 32 ? 16.781 -8.695 4.867 1 98.44 32 ALA B O 1
ATOM 1636 N N . GLY B 1 33 ? 15.828 -6.688 5.215 1 98.5 33 GLY B N 1
ATOM 1637 C CA . GLY B 1 33 ? 15.336 -6.613 3.852 1 98.5 33 GLY B CA 1
ATOM 1638 C C . GLY B 1 33 ? 16.438 -6.648 2.812 1 98.5 33 GLY B C 1
ATOM 1639 O O . GLY B 1 33 ? 16.328 -7.363 1.812 1 98.5 33 GLY B O 1
ATOM 1640 N N . LEU B 1 34 ? 17.484 -5.922 3.105 1 98.12 34 LEU B N 1
ATOM 1641 C CA . LEU B 1 34 ? 18.625 -5.895 2.193 1 98.12 34 LEU B CA 1
ATOM 1642 C C . LEU B 1 34 ? 19.281 -7.266 2.115 1 98.12 34 LEU B C 1
ATOM 1644 O O . LEU B 1 34 ? 19.656 -7.727 1.03 1 98.12 34 LEU B O 1
ATOM 1648 N N . GLN B 1 35 ? 19.438 -7.926 3.207 1 97.81 35 GLN B N 1
ATOM 1649 C CA . GLN B 1 35 ? 20.062 -9.242 3.246 1 97.81 35 GLN B CA 1
ATOM 1650 C C . GLN B 1 35 ? 19.234 -10.266 2.473 1 97.81 35 GLN B C 1
ATOM 1652 O O . GLN B 1 35 ? 19.781 -11.047 1.685 1 97.81 35 GLN B O 1
ATOM 1657 N N . HIS B 1 36 ? 17.938 -10.266 2.723 1 98 36 HIS B N 1
ATOM 1658 C CA . HIS B 1 36 ? 17.062 -11.164 1.979 1 98 36 HIS B CA 1
ATOM 1659 C C . HIS B 1 36 ? 17.156 -10.906 0.479 1 98 36 HIS B C 1
ATOM 1661 O O . HIS B 1 36 ? 17.156 -11.844 -0.319 1 98 36 HIS B O 1
ATOM 1667 N N . TYR B 1 37 ? 17.234 -9.664 0.125 1 97.88 37 TYR B N 1
ATOM 1668 C CA . TYR B 1 37 ? 17.344 -9.32 -1.288 1 97.88 37 TYR B CA 1
ATOM 1669 C C . TYR B 1 37 ? 18.609 -9.891 -1.899 1 97.88 37 TYR B C 1
ATOM 1671 O O . TYR B 1 37 ? 18.578 -10.477 -2.986 1 97.88 37 TYR B O 1
ATOM 1679 N N . ARG B 1 38 ? 19.656 -9.758 -1.182 1 96.25 38 ARG B N 1
ATOM 1680 C CA . ARG B 1 38 ? 20.953 -10.219 -1.678 1 96.25 38 ARG B CA 1
ATOM 1681 C C . ARG B 1 38 ? 20.984 -11.742 -1.774 1 96.25 38 ARG B C 1
ATOM 1683 O O . ARG B 1 38 ? 21.719 -12.305 -2.598 1 96.25 38 ARG B O 1
ATOM 1690 N N . LYS B 1 39 ? 20.125 -12.414 -1.022 1 95.88 39 LYS B N 1
ATOM 1691 C CA . LYS B 1 39 ? 20.031 -13.875 -1.047 1 95.88 39 LYS B CA 1
ATOM 1692 C C . LYS B 1 39 ? 19.031 -14.344 -2.1 1 95.88 39 LYS B C 1
ATOM 1694 O O . LYS B 1 39 ? 18.828 -15.547 -2.271 1 95.88 39 LYS B O 1
ATOM 1699 N N . GLY B 1 40 ? 18.375 -13.438 -2.693 1 94.44 40 GLY B N 1
ATOM 1700 C CA . GLY B 1 40 ? 17.391 -13.789 -3.707 1 94.44 40 GLY B CA 1
ATOM 1701 C C . GLY B 1 40 ? 16.031 -14.141 -3.129 1 94.44 40 GLY B C 1
ATOM 1702 O O . GLY B 1 40 ? 15.18 -14.68 -3.83 1 94.44 40 GLY B O 1
ATOM 1703 N N . GLU B 1 41 ? 15.859 -13.867 -1.809 1 95.31 41 GLU B N 1
ATOM 1704 C CA . GLU B 1 41 ? 14.586 -14.102 -1.129 1 95.31 41 GLU B CA 1
ATOM 1705 C C . GLU B 1 41 ? 13.664 -12.891 -1.262 1 95.31 41 GLU B C 1
ATOM 1707 O O . GLU B 1 41 ? 13.43 -12.172 -0.288 1 95.31 41 GLU B O 1
ATOM 1712 N N . LEU B 1 42 ? 13.086 -12.828 -2.408 1 95.94 42 LEU B N 1
ATOM 1713 C CA . LEU B 1 42 ? 12.445 -11.586 -2.816 1 95.94 42 LEU B CA 1
ATOM 1714 C C . LEU B 1 42 ? 11.188 -11.328 -1.995 1 95.94 42 LEU B C 1
ATOM 1716 O O . LEU B 1 42 ? 10.914 -10.188 -1.603 1 95.94 42 LEU B O 1
ATOM 1720 N N . SER B 1 43 ? 10.414 -12.352 -1.638 1 94.62 43 SER B N 1
ATOM 1721 C CA . SER B 1 43 ? 9.219 -12.172 -0.83 1 94.62 43 SER B CA 1
ATOM 1722 C C . SER B 1 43 ? 9.562 -11.688 0.575 1 94.62 43 SER B C 1
ATOM 1724 O O . SER B 1 43 ? 8.93 -10.758 1.09 1 94.62 43 SER B O 1
ATOM 1726 N N . GLN B 1 44 ? 10.555 -12.289 1.081 1 95.94 44 GLN B N 1
ATOM 1727 C CA . GLN B 1 44 ? 10.984 -11.898 2.418 1 95.94 44 GLN B CA 1
ATOM 1728 C C . GLN B 1 44 ? 11.586 -10.492 2.412 1 95.94 44 GLN B C 1
ATOM 1730 O O . GLN B 1 44 ? 11.391 -9.727 3.354 1 95.94 44 GLN B O 1
ATOM 1735 N N . ALA B 1 45 ? 12.266 -10.188 1.36 1 97.56 45 ALA B N 1
ATOM 1736 C CA . ALA B 1 45 ? 12.867 -8.859 1.238 1 97.56 45 ALA B CA 1
ATOM 1737 C C . ALA B 1 45 ? 11.805 -7.77 1.219 1 97.56 45 ALA B C 1
ATOM 1739 O O . ALA B 1 45 ? 11.852 -6.828 2.014 1 97.56 45 ALA B O 1
ATOM 1740 N N . SER B 1 46 ? 10.828 -7.934 0.34 1 96 46 SER B N 1
ATOM 1741 C CA . SER B 1 46 ? 9.789 -6.922 0.229 1 96 46 SER B CA 1
ATOM 1742 C C . SER B 1 46 ? 8.969 -6.824 1.513 1 96 46 SER B C 1
ATOM 1744 O O . SER B 1 46 ? 8.602 -5.73 1.938 1 96 46 SER B O 1
ATOM 1746 N N . SER B 1 47 ? 8.766 -7.949 2.146 1 94.81 47 SER B N 1
ATOM 1747 C CA . SER B 1 47 ? 7.996 -7.961 3.387 1 94.81 47 SER B CA 1
ATOM 1748 C C . SER B 1 47 ? 8.711 -7.184 4.488 1 94.81 47 SER B C 1
ATOM 1750 O O . SER B 1 47 ? 8.086 -6.395 5.203 1 94.81 47 SER B O 1
ATOM 1752 N N . GLN B 1 48 ? 10.008 -7.379 4.602 1 97.31 48 GLN B N 1
ATOM 1753 C CA . GLN B 1 48 ? 10.781 -6.676 5.617 1 97.31 48 GLN B CA 1
ATOM 1754 C C . GLN B 1 48 ? 10.82 -5.176 5.336 1 97.31 48 GLN B C 1
ATOM 1756 O O . GLN B 1 48 ? 10.734 -4.363 6.262 1 97.31 48 GLN B O 1
ATOM 1761 N N . LEU B 1 49 ? 10.906 -4.801 4.105 1 97.69 49 LEU B N 1
ATOM 1762 C CA . LEU B 1 49 ? 10.945 -3.387 3.744 1 97.69 49 LEU B CA 1
ATOM 1763 C C . LEU B 1 49 ? 9.586 -2.73 3.973 1 97.69 49 LEU B C 1
ATOM 1765 O O . LEU B 1 49 ? 9.516 -1.594 4.445 1 97.69 49 LEU B O 1
ATOM 1769 N N . ASP B 1 50 ? 8.57 -3.453 3.691 1 93.44 50 ASP B N 1
ATOM 1770 C CA . ASP B 1 50 ? 7.234 -2.947 3.973 1 93.44 50 ASP B CA 1
ATOM 1771 C C . ASP B 1 50 ? 7.023 -2.748 5.473 1 93.44 50 ASP B C 1
ATOM 1773 O O . ASP B 1 50 ? 6.438 -1.751 5.895 1 93.44 50 ASP B O 1
ATOM 1777 N N . TYR B 1 51 ? 7.496 -3.723 6.188 1 94.69 51 TYR B N 1
ATOM 1778 C CA . TYR B 1 51 ? 7.402 -3.639 7.641 1 94.69 51 TYR B CA 1
ATOM 1779 C C . TYR B 1 51 ? 8.164 -2.424 8.164 1 94.69 51 TYR B C 1
ATOM 1781 O O . TYR B 1 51 ? 7.641 -1.667 8.984 1 94.69 51 TYR B O 1
ATOM 1789 N N . ALA B 1 52 ? 9.297 -2.18 7.695 1 97.5 52 ALA B N 1
ATOM 1790 C CA . ALA B 1 52 ? 10.102 -1.025 8.086 1 97.5 52 ALA B CA 1
ATOM 1791 C C . ALA B 1 52 ? 9.383 0.281 7.762 1 97.5 52 ALA B C 1
ATOM 1793 O O . ALA B 1 52 ? 9.328 1.188 8.594 1 97.5 52 ALA B O 1
ATOM 1794 N N . SER B 1 53 ? 8.891 0.381 6.551 1 95.31 53 SER B N 1
ATOM 1795 C CA . SER B 1 53 ? 8.164 1.583 6.145 1 95.31 53 SER B CA 1
ATOM 1796 C C . SER B 1 53 ? 6.973 1.844 7.055 1 95.31 53 SER B C 1
ATOM 1798 O O . SER B 1 53 ? 6.68 2.992 7.391 1 95.31 53 SER B O 1
ATOM 1800 N N . THR B 1 54 ? 6.309 0.766 7.449 1 93.06 54 THR B N 1
ATOM 1801 C CA . THR B 1 54 ? 5.168 0.881 8.352 1 93.06 54 THR B CA 1
ATOM 1802 C C . THR B 1 54 ? 5.602 1.44 9.703 1 93.06 54 THR B C 1
ATOM 1804 O O . THR B 1 54 ? 4.945 2.328 10.25 1 93.06 54 THR B O 1
ATOM 1807 N N . LEU B 1 55 ? 6.652 0.955 10.242 1 94.94 55 LEU B N 1
ATOM 1808 C CA . LEU B 1 55 ? 7.164 1.439 11.523 1 94.94 55 LEU B CA 1
ATOM 1809 C C . LEU B 1 55 ? 7.559 2.91 11.43 1 94.94 55 LEU B C 1
ATOM 1811 O O . LEU B 1 55 ? 7.305 3.686 12.352 1 94.94 55 LEU B O 1
ATOM 1815 N N . ILE B 1 56 ? 8.102 3.307 10.344 1 96.31 56 ILE B N 1
ATOM 1816 C CA . ILE B 1 56 ? 8.5 4.691 10.133 1 96.31 56 ILE B CA 1
ATOM 1817 C C . ILE B 1 56 ? 7.266 5.59 10.117 1 96.31 56 ILE B C 1
ATOM 1819 O O . ILE B 1 56 ? 7.258 6.66 10.727 1 96.31 56 ILE B O 1
ATOM 1823 N N . ARG B 1 57 ? 6.234 5.152 9.422 1 94.38 57 ARG B N 1
ATOM 1824 C CA . ARG B 1 57 ? 5.008 5.941 9.344 1 94.38 57 ARG B CA 1
ATOM 1825 C C . ARG B 1 57 ? 4.352 6.066 10.719 1 94.38 57 ARG B C 1
ATOM 1827 O O . ARG B 1 57 ? 3.791 7.113 11.047 1 94.38 57 ARG B O 1
ATOM 1834 N N . GLN B 1 58 ? 4.449 5.02 11.461 1 93.56 58 GLN B N 1
ATOM 1835 C CA . GLN B 1 58 ? 3.92 5.07 12.82 1 93.56 58 GLN B CA 1
ATOM 1836 C C . GLN B 1 58 ? 4.68 6.086 13.672 1 93.56 58 GLN B C 1
ATOM 1838 O O . GLN B 1 58 ? 4.07 6.844 14.422 1 93.56 58 GLN B O 1
ATOM 1843 N N . GLN B 1 59 ? 5.91 6.047 13.523 1 94.62 59 GLN B N 1
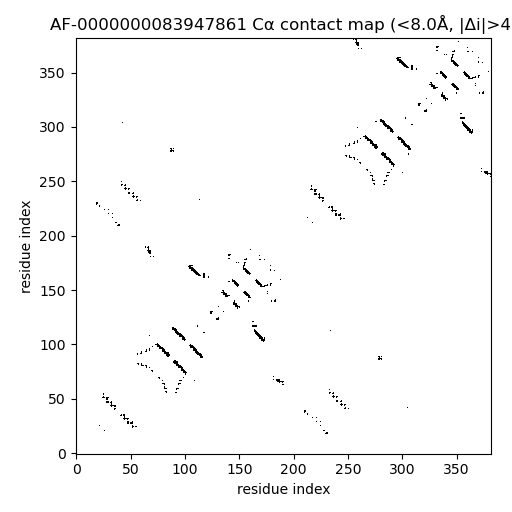ATOM 1844 C CA . GLN B 1 59 ? 6.734 7.027 14.227 1 94.62 59 GLN B CA 1
ATOM 1845 C C . GLN B 1 59 ? 6.371 8.453 13.805 1 94.62 59 GLN B C 1
ATOM 1847 O O . GLN B 1 59 ? 6.191 9.328 14.656 1 94.62 59 GLN B O 1
ATOM 1852 N N . ARG B 1 60 ? 6.238 8.586 12.562 1 94.75 60 ARG B N 1
ATOM 1853 C CA . ARG B 1 60 ? 5.922 9.906 12.016 1 94.75 60 ARG B CA 1
ATOM 1854 C C . ARG B 1 60 ? 4.547 10.375 12.477 1 94.75 60 ARG B C 1
ATOM 1856 O O . ARG B 1 60 ? 4.355 11.555 12.766 1 94.75 60 ARG B O 1
ATOM 1863 N N . ALA B 1 61 ? 3.59 9.477 12.516 1 94.25 61 ALA B N 1
ATOM 1864 C CA . ALA B 1 61 ? 2.24 9.805 12.969 1 94.25 61 ALA B CA 1
ATOM 1865 C C . ALA B 1 61 ? 2.262 10.359 14.391 1 94.25 61 ALA B C 1
ATOM 1867 O O . ALA B 1 61 ? 1.539 11.305 14.703 1 94.25 61 ALA B O 1
ATOM 1868 N N . GLY B 1 62 ? 3.055 9.805 15.203 1 93.06 62 GLY B N 1
ATOM 1869 C CA . GLY B 1 62 ? 3.154 10.281 16.578 1 93.06 62 GLY B CA 1
ATOM 1870 C C . GLY B 1 62 ? 3.752 11.672 16.672 1 93.06 62 GLY B C 1
ATOM 1871 O O . GLY B 1 62 ? 3.363 12.461 17.547 1 93.06 62 GLY B O 1
ATOM 1872 N N . GLU B 1 63 ? 4.562 11.992 15.773 1 93.62 63 GLU B N 1
ATOM 1873 C CA . GLU B 1 63 ? 5.324 13.234 15.852 1 93.62 63 GLU B CA 1
ATOM 1874 C C . GLU B 1 63 ? 4.586 14.375 15.156 1 93.62 63 GLU B C 1
ATOM 1876 O O . GLU B 1 63 ? 4.73 15.539 15.539 1 93.62 63 GLU B O 1
ATOM 1881 N N . VAL B 1 64 ? 3.742 14.078 14.25 1 96 64 VAL B N 1
ATOM 1882 C CA . VAL B 1 64 ? 3.26 15.102 13.328 1 96 64 VAL B CA 1
ATOM 1883 C C . VAL B 1 64 ? 2.129 15.898 13.984 1 96 64 VAL B C 1
ATOM 1885 O O . VAL B 1 64 ? 1.762 16.969 13.5 1 96 64 VAL B O 1
ATOM 1888 N N . VAL B 1 65 ? 1.571 15.453 15.062 1 96.94 65 VAL B N 1
ATOM 1889 C CA . VAL B 1 65 ? 0.449 16.141 15.695 1 96.94 65 VAL B CA 1
ATOM 1890 C C . VAL B 1 65 ? 0.895 17.5 16.203 1 96.94 65 VAL B C 1
ATOM 1892 O O . VAL B 1 65 ? 0.066 18.391 16.406 1 96.94 65 VAL B O 1
ATOM 1895 N N . GLY B 1 66 ? 2.162 17.766 16.297 1 97.06 66 GLY B N 1
ATOM 1896 C CA . GLY B 1 66 ? 2.697 19.047 16.734 1 97.06 66 GLY B CA 1
ATOM 1897 C C . GLY B 1 66 ? 2.488 20.156 15.719 1 97.06 66 GLY B C 1
ATOM 1898 O O . GLY B 1 66 ? 2.715 21.328 16.016 1 97.06 66 GLY B O 1
ATOM 1899 N N . VAL B 1 67 ? 1.988 19.828 14.578 1 98.19 67 VAL B N 1
ATOM 1900 C CA . VAL B 1 67 ? 1.804 20.812 13.516 1 98.19 67 VAL B CA 1
ATOM 1901 C C . VAL B 1 67 ? 0.583 21.672 13.828 1 98.19 67 VAL B C 1
ATOM 1903 O O . VAL B 1 67 ? 0.435 22.766 13.273 1 98.19 67 VAL B O 1
ATOM 1906 N N . PHE B 1 68 ? -0.354 21.172 14.594 1 98.75 68 PHE B N 1
ATOM 1907 C CA . PHE B 1 68 ? -1.608 21.875 14.852 1 98.75 68 PHE B CA 1
ATOM 1908 C C . PHE B 1 68 ? -1.405 23 15.852 1 98.75 68 PHE B C 1
ATOM 1910 O O . PHE B 1 68 ? -0.701 22.828 16.844 1 98.75 68 PHE B O 1
ATOM 1917 N N . PRO B 1 69 ? -1.998 24.125 15.594 1 98.5 69 PRO B N 1
ATOM 1918 C CA . PRO B 1 69 ? -1.815 25.25 16.5 1 98.5 69 PRO B CA 1
ATOM 1919 C C . PRO B 1 69 ? -2.605 25.109 17.797 1 98.5 69 PRO B C 1
ATOM 1921 O O . PRO B 1 69 ? -3.598 24.375 17.844 1 98.5 69 PRO B O 1
ATOM 1924 N N . GLU B 1 70 ? -2.104 25.828 18.75 1 97.94 70 GLU B N 1
ATOM 1925 C CA . GLU B 1 70 ? -2.967 26.078 19.906 1 97.94 70 GLU B CA 1
ATOM 1926 C C . GLU B 1 70 ? -4.203 26.875 19.5 1 97.94 70 GLU B C 1
ATOM 1928 O O . GLU B 1 70 ? -4.195 27.578 18.484 1 97.94 70 GLU B O 1
ATOM 1933 N N . PRO B 1 71 ? -5.242 26.625 20.281 1 97.94 71 PRO B N 1
ATOM 1934 C CA . PRO B 1 71 ? -6.426 27.422 19.922 1 97.94 71 PRO B CA 1
ATOM 1935 C C . PRO B 1 71 ? -6.16 28.922 19.938 1 97.94 71 PRO B C 1
ATOM 1937 O O . PRO B 1 71 ? -5.422 29.406 20.797 1 97.94 71 PRO B O 1
ATOM 1940 N N . LEU B 1 72 ? -6.711 29.594 18.938 1 96.5 72 LEU B N 1
ATOM 1941 C CA . LEU B 1 72 ? -6.648 31.047 18.875 1 96.5 72 LEU B CA 1
ATOM 1942 C C . LEU B 1 72 ? -7.516 31.672 19.969 1 96.5 72 LEU B C 1
ATOM 1944 O O . LEU B 1 72 ? -8.297 30.969 20.625 1 96.5 72 LEU B O 1
ATOM 1948 N N . PRO B 1 73 ? -7.27 32.969 20.156 1 95.81 73 PRO B N 1
ATOM 1949 C CA . PRO B 1 73 ? -8.102 33.625 21.172 1 95.81 73 PRO B CA 1
ATOM 1950 C C . PRO B 1 73 ? -9.594 33.375 20.953 1 95.81 73 PRO B C 1
ATOM 1952 O O . PRO B 1 73 ? -10.086 33.531 19.828 1 95.81 73 PRO B O 1
ATOM 1955 N N . GLY B 1 74 ? -10.289 32.938 22.016 1 94.62 74 GLY B N 1
ATOM 1956 C CA . GLY B 1 74 ? -11.727 32.719 21.938 1 94.62 74 GLY B CA 1
ATOM 1957 C C . GLY B 1 74 ? -12.07 31.281 21.562 1 94.62 74 GLY B C 1
ATOM 1958 O O . GLY B 1 74 ? -13.234 30.875 21.641 1 94.62 74 GLY B O 1
ATOM 1959 N N . TRP B 1 75 ? -11.133 30.547 21.125 1 97.44 75 TRP B N 1
ATOM 1960 C CA . TRP B 1 75 ? -11.336 29.172 20.703 1 97.44 75 TRP B CA 1
ATOM 1961 C C . TRP B 1 75 ? -10.828 28.188 21.75 1 97.44 75 TRP B C 1
ATOM 1963 O O . TRP B 1 75 ? -9.992 28.547 22.594 1 97.44 75 TRP B O 1
ATOM 1973 N N . GLN B 1 76 ? -11.43 26.984 21.719 1 97.88 76 GLN B N 1
ATOM 1974 C CA . GLN B 1 76 ? -10.953 25.797 22.422 1 97.88 76 GLN B CA 1
ATOM 1975 C C . GLN B 1 76 ? -10.633 24.672 21.438 1 97.88 76 GLN B C 1
ATOM 1977 O O . GLN B 1 76 ? -10.953 24.766 20.25 1 97.88 76 GLN B O 1
ATOM 1982 N N . ALA B 1 77 ? -9.883 23.672 22.031 1 98.19 77 ALA B N 1
ATOM 1983 C CA . ALA B 1 77 ? -9.555 22.562 21.125 1 98.19 77 ALA B CA 1
ATOM 1984 C C . ALA B 1 77 ? -9.461 21.25 21.875 1 98.19 77 ALA B C 1
ATOM 1986 O O . ALA B 1 77 ? -9.102 21.219 23.047 1 98.19 77 ALA B O 1
ATOM 1987 N N . ASP B 1 78 ? -9.805 20.203 21.141 1 98.19 78 ASP B N 1
ATOM 1988 C CA . ASP B 1 78 ? -9.484 18.844 21.609 1 98.19 78 ASP B CA 1
ATOM 1989 C C . ASP B 1 78 ? -8.023 18.5 21.312 1 98.19 78 ASP B C 1
ATOM 1991 O O . ASP B 1 78 ? -7.355 19.188 20.547 1 98.19 78 ASP B O 1
ATOM 1995 N N . ASP B 1 79 ? -7.562 17.453 22.031 1 98.12 79 ASP B N 1
ATOM 1996 C CA . ASP B 1 79 ? -6.238 16.938 21.672 1 98.12 79 ASP B CA 1
ATOM 1997 C C . ASP B 1 79 ? -6.207 16.453 20.219 1 98.12 79 ASP B C 1
ATOM 1999 O O . ASP B 1 79 ? -7.18 15.883 19.734 1 98.12 79 ASP B O 1
ATOM 2003 N N . PRO B 1 80 ? -5.051 16.703 19.547 1 98.19 80 PRO B N 1
ATOM 2004 C CA . PRO B 1 80 ? -4.949 16.172 18.188 1 98.19 80 PRO B CA 1
ATOM 2005 C C . PRO B 1 80 ? -4.867 14.641 18.172 1 98.19 80 PRO B C 1
ATOM 2007 O O . PRO B 1 80 ? -4.539 14.023 19.188 1 98.19 80 PRO B O 1
ATOM 2010 N N . SER B 1 81 ? -5.293 14.141 17.062 1 97.06 81 SER B N 1
ATOM 2011 C CA . SER B 1 81 ? -5.199 12.711 16.812 1 97.06 81 SER B CA 1
ATOM 2012 C C . SER B 1 81 ? -4.52 12.414 15.477 1 97.06 81 SER B C 1
ATOM 2014 O O . SER B 1 81 ? -4.523 13.258 14.578 1 97.06 81 SER B O 1
ATOM 2016 N N . SER B 1 82 ? -3.844 11.297 15.492 1 96.06 82 SER B N 1
ATOM 2017 C CA . SER B 1 82 ? -3.207 10.852 14.258 1 96.06 82 SER B CA 1
ATOM 2018 C C . SER B 1 82 ? -3.299 9.336 14.102 1 96.06 82 SER B C 1
ATOM 2020 O O . SER B 1 82 ? -3.412 8.609 15.094 1 96.06 82 SER B O 1
ATOM 2022 N N . ASP B 1 83 ? -3.361 9 12.781 1 92.06 83 ASP B N 1
ATOM 2023 C CA . ASP B 1 83 ? -3.338 7.574 12.453 1 92.06 83 ASP B CA 1
ATOM 2024 C C . ASP B 1 83 ? -2.686 7.336 11.094 1 92.06 83 ASP B C 1
ATOM 2026 O O . ASP B 1 83 ? -2.582 8.258 10.281 1 92.06 83 ASP B O 1
ATOM 2030 N N . THR B 1 84 ? -2.189 6.141 11.031 1 89.12 84 THR B N 1
ATOM 2031 C CA . THR B 1 84 ? -1.654 5.762 9.727 1 89.12 84 THR B CA 1
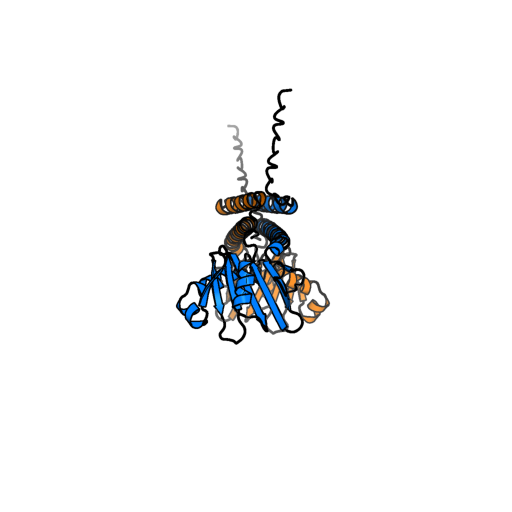ATOM 2032 C C . THR B 1 84 ? -2.77 5.285 8.805 1 89.12 84 THR B C 1
ATOM 2034 O O . THR B 1 84 ? -3.701 4.605 9.242 1 89.12 84 THR B O 1
ATOM 2037 N N . GLY B 1 85 ? -2.705 5.938 7.656 1 74.75 85 GLY B N 1
ATOM 2038 C CA . GLY B 1 85 ? -3.697 5.531 6.676 1 74.75 85 GLY B CA 1
ATOM 2039 C C . GLY B 1 85 ? -3.619 4.055 6.324 1 74.75 85 GLY B C 1
ATOM 2040 O O . GLY B 1 85 ? -2.547 3.451 6.395 1 74.75 85 GLY B O 1
ATOM 2041 N N . GLY B 1 86 ? -4.773 3.562 6.074 1 63.75 86 GLY B N 1
ATOM 2042 C CA . GLY B 1 86 ? -4.836 2.166 5.672 1 63.75 86 GLY B CA 1
ATOM 2043 C C . GLY B 1 86 ? -4.082 1.88 4.387 1 63.75 86 GLY B C 1
ATOM 2044 O O . GLY B 1 86 ? -4.008 2.734 3.504 1 63.75 86 GLY B O 1
ATOM 2045 N N . MET B 1 87 ? -3.402 0.863 4.371 1 59.97 87 MET B N 1
ATOM 2046 C CA . MET B 1 87 ? -2.68 0.402 3.191 1 59.97 87 MET B CA 1
ATOM 2047 C C . MET B 1 87 ? -3.57 0.445 1.955 1 59.97 87 MET B C 1
ATOM 2049 O O . MET B 1 87 ? -3.092 0.697 0.848 1 59.97 87 MET B O 1
ATOM 2053 N N . MET B 1 88 ? -4.816 0.333 2.266 1 60.62 88 MET B N 1
ATOM 2054 C CA . MET B 1 88 ? -5.77 0.349 1.158 1 60.62 88 MET B CA 1
ATOM 2055 C C . MET B 1 88 ? -5.824 1.727 0.507 1 60.62 88 MET B C 1
ATOM 2057 O O . MET B 1 88 ? -6.121 1.844 -0.683 1 60.62 88 MET B O 1
ATOM 2061 N N . LEU B 1 89 ? -5.559 2.639 1.28 1 58.97 89 LEU B N 1
ATOM 2062 C CA . LEU B 1 89 ? -5.562 4 0.76 1 58.97 89 LEU B CA 1
ATOM 2063 C C . LEU B 1 89 ? -4.172 4.406 0.28 1 58.97 89 LEU B C 1
ATOM 2065 O O . LEU B 1 89 ? -3.936 5.57 -0.041 1 58.97 89 LEU B O 1
ATOM 2069 N N . GLY B 1 90 ? -3.295 3.453 0.116 1 63.12 90 GLY B N 1
ATOM 2070 C CA . GLY B 1 90 ? -1.945 3.703 -0.364 1 63.12 90 GLY B CA 1
ATOM 2071 C C . GLY B 1 90 ? -0.984 4.105 0.739 1 63.12 90 GLY B C 1
ATOM 2072 O O . GLY B 1 90 ? 0.16 4.477 0.469 1 63.12 90 GLY B O 1
ATOM 2073 N N . GLY B 1 91 ? -1.539 4.105 1.985 1 75.5 91 GLY B N 1
ATOM 2074 C CA . GLY B 1 91 ? -0.688 4.469 3.105 1 75.5 91 GLY B CA 1
ATOM 2075 C C . GLY B 1 91 ? -0.75 5.945 3.447 1 75.5 91 GLY B C 1
ATOM 2076 O O . GLY B 1 91 ? -1.764 6.605 3.201 1 75.5 91 GLY B O 1
ATOM 2077 N N . GLY B 1 92 ? 0.107 6.414 4.188 1 89.19 92 GLY B N 1
ATOM 2078 C CA . GLY B 1 92 ? 0.208 7.797 4.621 1 89.19 92 GLY B CA 1
ATOM 2079 C C . GLY B 1 92 ? -0.198 8 6.07 1 89.19 92 GLY B C 1
ATOM 2080 O O . GLY B 1 92 ? -0.237 7.043 6.848 1 89.19 92 GLY B O 1
ATOM 2081 N N . ILE B 1 93 ? -0.332 9.266 6.355 1 94.25 93 ILE B N 1
ATOM 2082 C CA . ILE B 1 93 ? -0.695 9.648 7.715 1 94.25 93 ILE B CA 1
ATOM 2083 C C . ILE B 1 93 ? -1.868 10.625 7.68 1 94.25 93 ILE B C 1
ATOM 2085 O O . ILE B 1 93 ? -1.891 11.547 6.859 1 94.25 93 ILE B O 1
ATOM 2089 N N . ASN B 1 94 ? -2.838 10.289 8.469 1 95.38 94 ASN B N 1
ATOM 2090 C CA . ASN B 1 94 ? -3.92 11.234 8.734 1 95.38 94 ASN B CA 1
ATOM 2091 C C . ASN B 1 94 ? -3.836 11.812 10.141 1 95.38 94 ASN B C 1
ATOM 2093 O O . ASN B 1 94 ? -3.549 11.086 11.102 1 95.38 94 ASN B O 1
ATOM 2097 N N . ALA B 1 95 ? -4.023 13.031 10.234 1 96.75 95 ALA B N 1
ATOM 2098 C CA . ALA B 1 95 ? -4.09 13.672 11.539 1 96.75 95 ALA B CA 1
ATOM 2099 C C . ALA B 1 95 ? -5.141 14.781 11.555 1 96.75 95 ALA B C 1
ATOM 2101 O O . ALA B 1 95 ? -5.52 15.297 10.5 1 96.75 95 ALA B O 1
ATOM 2102 N N . SER B 1 96 ? -5.691 15.047 12.758 1 98.25 96 SER B N 1
ATOM 2103 C CA . SER B 1 96 ? -6.695 16.109 12.836 1 98.25 96 SER B CA 1
ATOM 2104 C C . SER B 1 96 ? -6.781 16.688 14.242 1 98.25 96 SER B C 1
ATOM 2106 O O . SER B 1 96 ? -6.297 16.078 15.195 1 98.25 96 SER B O 1
ATOM 2108 N N . ARG B 1 97 ? -7.277 17.812 14.25 1 98.69 97 ARG B N 1
ATOM 2109 C CA . ARG B 1 97 ? -7.602 18.453 15.516 1 98.69 97 ARG B CA 1
ATOM 2110 C C . ARG B 1 97 ? -8.867 19.297 15.398 1 98.69 97 ARG B C 1
ATOM 2112 O O . ARG B 1 97 ? -9.047 20.031 14.414 1 98.69 97 ARG B O 1
ATOM 2119 N N . HIS B 1 98 ? -9.742 19.141 16.375 1 98.38 98 HIS B N 1
ATOM 2120 C CA . HIS B 1 98 ? -11.031 19.828 16.453 1 98.38 98 HIS B CA 1
ATOM 2121 C C . HIS B 1 98 ? -10.945 21.078 17.312 1 98.38 98 HIS B C 1
ATOM 2123 O O . HIS B 1 98 ? -10.383 21.047 18.406 1 98.38 98 HIS B O 1
ATOM 2129 N N . TYR B 1 99 ? -11.43 22.188 16.75 1 98.38 99 TYR B N 1
ATOM 2130 C CA . TYR B 1 99 ? -11.516 23.453 17.469 1 98.38 99 TYR B CA 1
ATOM 2131 C C . TYR B 1 99 ? -12.961 23.922 17.562 1 98.38 99 TYR B C 1
ATOM 2133 O O . TYR B 1 99 ? -13.773 23.641 16.688 1 98.38 99 TYR B O 1
ATOM 2141 N N . TYR B 1 100 ? -13.203 24.641 18.734 1 97.5 100 TYR B N 1
ATOM 2142 C CA . TYR B 1 100 ? -14.586 25.062 18.891 1 97.5 100 TYR B CA 1
ATOM 2143 C C . TYR B 1 100 ? -14.688 26.328 19.734 1 97.5 100 TYR B C 1
ATOM 2145 O O . TYR B 1 100 ? -13.789 26.625 20.531 1 97.5 100 TYR B O 1
ATOM 2153 N N . LYS B 1 101 ? -15.719 27.141 19.344 1 94.88 101 LYS B N 1
ATOM 2154 C CA . LYS B 1 101 ? -16.219 28.219 20.188 1 94.88 101 LYS B CA 1
ATOM 2155 C C . LYS B 1 101 ? -17.531 27.828 20.859 1 94.88 101 LYS B C 1
ATOM 2157 O O . LYS B 1 101 ? -18.391 27.219 20.234 1 94.88 101 LYS B O 1
ATOM 2162 N N . GLU B 1 102 ? -17.594 28.062 22.109 1 85.81 102 GLU B N 1
ATOM 2163 C CA . GLU B 1 102 ? -18.797 27.688 22.828 1 85.81 102 GLU B CA 1
ATOM 2164 C C . GLU B 1 102 ? -20.047 28.125 22.078 1 85.81 102 GLU B C 1
ATOM 2166 O O . GLU B 1 102 ? -20.297 29.312 21.891 1 85.81 102 GLU B O 1
ATOM 2171 N N . ASP B 1 103 ? -20.812 27.188 21.562 1 77.75 103 ASP B N 1
ATOM 2172 C CA . ASP B 1 103 ? -22.141 27.266 20.984 1 77.75 103 ASP B CA 1
ATOM 2173 C C . ASP B 1 103 ? -22.156 28.109 19.719 1 77.75 103 ASP B C 1
ATOM 2175 O O . ASP B 1 103 ? -23.203 28.656 19.344 1 77.75 103 ASP B O 1
ATOM 2179 N N . SER B 1 104 ? -20.984 28.234 19.031 1 86.69 104 SER B N 1
ATOM 2180 C CA . SER B 1 104 ? -21.094 29.172 17.922 1 86.69 104 SER B CA 1
ATOM 2181 C C . SER B 1 104 ? -20.328 28.672 16.703 1 86.69 104 SER B C 1
ATOM 2183 O O . SER B 1 104 ? -20.766 28.875 15.562 1 86.69 104 SER B O 1
ATOM 2185 N N . ALA B 1 105 ? -19.234 28.109 16.922 1 93.75 105 ALA B N 1
ATOM 2186 C CA . ALA B 1 105 ? -18.438 27.781 15.742 1 93.75 105 ALA B CA 1
ATOM 2187 C C . ALA B 1 105 ? -17.609 26.516 15.984 1 93.75 105 ALA B C 1
ATOM 2189 O O . ALA B 1 105 ? -17.172 26.266 17.109 1 93.75 105 ALA B O 1
ATOM 2190 N N . GLN B 1 106 ? -17.547 25.656 14.961 1 96.44 106 GLN B N 1
ATOM 2191 C CA . GLN B 1 106 ? -16.688 24.484 14.969 1 96.44 106 GLN B CA 1
ATOM 2192 C C . GLN B 1 106 ? -15.766 24.453 13.75 1 96.44 106 GLN B C 1
ATOM 2194 O O . GLN B 1 106 ? -16.188 24.797 12.641 1 96.44 106 GLN B O 1
ATOM 2199 N N . LEU B 1 107 ? -14.5 24.094 14.016 1 97.31 107 LEU B N 1
ATOM 2200 C CA . LEU B 1 107 ? -13.484 24.031 12.969 1 97.31 107 LEU B CA 1
ATOM 2201 C C . LEU B 1 107 ? -12.688 22.734 13.062 1 97.31 107 LEU B C 1
ATOM 2203 O O . LEU B 1 107 ? -12.312 22.312 14.156 1 97.31 107 LEU B O 1
ATOM 2207 N N . GLU B 1 108 ? -12.5 22.094 11.922 1 98.38 108 GLU B N 1
ATOM 2208 C CA . GLU B 1 108 ? -11.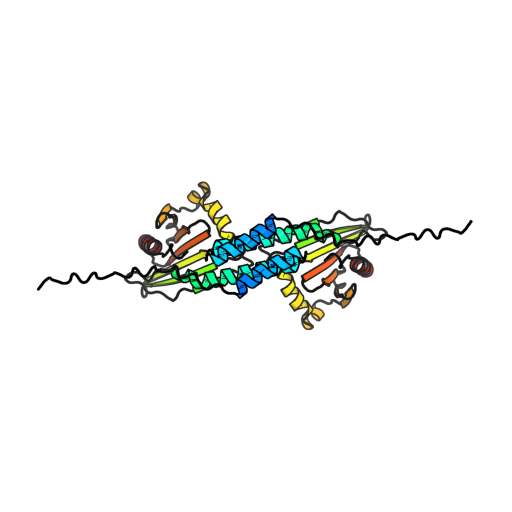648 20.906 11.82 1 98.38 108 GLU B CA 1
ATOM 2209 C C . GLU B 1 108 ? -10.453 21.172 10.898 1 98.38 108 GLU B C 1
ATOM 2211 O O . GLU B 1 108 ? -10.625 21.656 9.789 1 98.38 108 GLU B O 1
ATOM 2216 N N . ILE B 1 109 ? -9.297 20.922 11.422 1 98.69 109 ILE B N 1
ATOM 2217 C CA . ILE B 1 109 ? -8.117 20.875 10.57 1 98.69 109 ILE B CA 1
ATOM 2218 C C . ILE B 1 109 ? -7.688 19.438 10.352 1 98.69 109 ILE B C 1
ATOM 2220 O O . ILE B 1 109 ? -7.449 18.703 11.312 1 98.69 109 ILE B O 1
ATOM 2224 N N . GLU B 1 110 ? -7.633 19.062 9.125 1 98.06 110 GLU B N 1
ATOM 2225 C CA . GLU B 1 110 ? -7.211 17.719 8.75 1 98.06 110 GLU B CA 1
ATOM 2226 C C . GLU B 1 110 ? -5.906 17.75 7.957 1 98.06 110 GLU B C 1
ATOM 2228 O O . GLU B 1 110 ? -5.73 18.594 7.074 1 98.06 110 GLU B O 1
ATOM 2233 N N . LEU B 1 111 ? -5.055 16.812 8.312 1 97.06 111 LEU B N 1
ATOM 2234 C CA . LEU B 1 111 ? -3.793 16.625 7.605 1 97.06 111 LEU B CA 1
ATOM 2235 C C . LEU B 1 111 ? -3.74 15.25 6.938 1 97.06 111 LEU B C 1
ATOM 2237 O O . LEU B 1 111 ? -4.02 14.234 7.578 1 97.06 111 LEU B O 1
ATOM 2241 N N . VAL B 1 112 ? -3.471 15.25 5.688 1 95.06 112 VAL B N 1
ATOM 2242 C CA . VAL B 1 112 ? -3.047 14.055 4.961 1 95.06 112 VAL B CA 1
ATOM 2243 C C . VAL B 1 112 ? -1.579 14.188 4.562 1 95.06 112 VAL B C 1
ATOM 2245 O O . VAL B 1 112 ? -1.201 15.125 3.863 1 95.06 112 VAL B O 1
ATOM 2248 N N . LEU B 1 113 ? -0.783 13.266 5.039 1 94.75 113 LEU B N 1
ATOM 2249 C CA . LEU B 1 113 ? 0.663 13.328 4.859 1 94.75 113 LEU B CA 1
ATOM 2250 C C . LEU B 1 113 ? 1.189 12.07 4.188 1 94.75 113 LEU B C 1
ATOM 2252 O O . LEU B 1 113 ? 0.804 10.953 4.559 1 94.75 113 LEU B O 1
ATOM 2256 N N . ASP B 1 114 ? 2.051 12.258 3.213 1 92.31 114 ASP B N 1
ATOM 2257 C CA . ASP B 1 114 ? 2.766 11.172 2.549 1 92.31 114 ASP B CA 1
ATOM 2258 C C . ASP B 1 114 ? 1.791 10.172 1.936 1 92.31 114 ASP B C 1
ATOM 2260 O O . ASP B 1 114 ? 2.021 8.961 1.99 1 92.31 114 ASP B O 1
ATOM 2264 N N . SER B 1 115 ? 0.678 10.641 1.411 1 89.69 115 SER B N 1
ATOM 2265 C CA . SER B 1 115 ? -0.321 9.766 0.804 1 89.69 115 SER B CA 1
ATOM 2266 C C . SER B 1 115 ? -0.232 9.797 -0.718 1 89.69 115 SER B C 1
ATOM 2268 O O . SER B 1 115 ? -0.083 10.867 -1.313 1 89.69 115 SER B O 1
ATOM 2270 N N . PRO B 1 116 ? -0.301 8.609 -1.351 1 84.12 116 PRO B N 1
ATOM 2271 C CA . PRO B 1 116 ? -0.383 8.617 -2.812 1 84.12 116 PRO B CA 1
ATOM 2272 C C . PRO B 1 116 ? -1.574 9.414 -3.336 1 84.12 116 PRO B C 1
ATOM 2274 O O . PRO B 1 116 ? -1.545 9.906 -4.469 1 84.12 116 PRO B O 1
ATOM 2277 N N . LEU B 1 117 ? -2.545 9.57 -2.541 1 81.44 117 LEU B N 1
ATOM 2278 C CA . LEU B 1 117 ? -3.732 10.336 -2.908 1 81.44 117 LEU B CA 1
ATOM 2279 C C . LEU B 1 117 ? -3.375 11.781 -3.215 1 81.44 117 LEU B C 1
ATOM 2281 O O . LEU B 1 117 ? -4.047 12.438 -4.016 1 81.44 117 LEU B O 1
ATOM 2285 N N . LEU B 1 118 ? -2.34 12.234 -2.621 1 89.19 118 LEU B N 1
ATOM 2286 C CA . LEU B 1 118 ? -1.937 13.625 -2.797 1 89.19 118 LEU B CA 1
ATOM 2287 C C . LEU B 1 118 ? -1.501 13.891 -4.234 1 89.19 118 LEU B C 1
ATOM 2289 O O . LEU B 1 118 ? -1.664 15 -4.746 1 89.19 118 LEU B O 1
ATOM 2293 N N . GLN B 1 119 ? -1.029 12.898 -4.902 1 85.12 119 GLN B N 1
ATOM 2294 C CA . GLN B 1 119 ? -0.633 13.055 -6.297 1 85.12 119 GLN B CA 1
ATOM 2295 C C . GLN B 1 119 ? -1.835 13.398 -7.176 1 85.12 119 GLN B C 1
ATOM 2297 O O . GLN B 1 119 ? -1.734 14.227 -8.078 1 85.12 119 GLN B O 1
ATOM 2302 N N . SER B 1 120 ? -2.875 12.703 -6.875 1 83.06 120 SER B N 1
ATOM 2303 C CA . SER B 1 120 ? -4.09 12.992 -7.633 1 83.06 120 SER B CA 1
ATOM 2304 C C . SER B 1 120 ? -4.613 14.391 -7.324 1 83.06 120 SER B C 1
ATOM 2306 O O . SER B 1 120 ? -5.027 15.117 -8.227 1 83.06 120 SER B O 1
ATOM 2308 N N . VAL B 1 121 ? -4.598 14.766 -6.164 1 83.56 121 VAL B N 1
ATOM 2309 C CA . VAL B 1 121 ? -5.074 16.078 -5.75 1 83.56 121 VAL B CA 1
ATOM 2310 C C . VAL B 1 121 ? -4.203 17.172 -6.371 1 83.56 121 VAL B C 1
ATOM 2312 O O . VAL B 1 121 ? -4.719 18.156 -6.898 1 83.56 121 VAL B O 1
ATOM 2315 N N . MET B 1 122 ? -2.916 16.922 -6.328 1 87 122 MET B N 1
ATOM 2316 C CA . MET B 1 122 ? -1.983 17.891 -6.895 1 87 122 MET B CA 1
ATOM 2317 C C . MET B 1 122 ? -2.199 18.047 -8.391 1 87 122 MET B C 1
ATOM 2319 O O . MET B 1 122 ? -2.131 19.156 -8.922 1 87 122 MET B O 1
ATOM 2323 N N . ALA B 1 123 ? -2.518 17.016 -9.016 1 82.81 123 ALA B N 1
ATOM 2324 C CA . ALA B 1 123 ? -2.795 17.078 -10.445 1 82.81 123 ALA B CA 1
ATOM 2325 C C . ALA B 1 123 ? -4.035 17.922 -10.727 1 82.81 123 ALA B C 1
ATOM 2327 O O . ALA B 1 123 ? -4.074 18.656 -11.711 1 82.81 123 ALA B O 1
ATOM 2328 N N . MET B 1 124 ? -4.934 17.844 -9.867 1 79.19 124 MET B N 1
ATOM 2329 C CA . MET B 1 124 ? -6.164 18.625 -10.023 1 79.19 124 MET B CA 1
ATOM 2330 C C . MET B 1 124 ? -5.914 20.094 -9.75 1 79.19 124 MET B C 1
ATOM 2332 O O . MET B 1 124 ? -6.43 20.969 -10.461 1 79.19 124 MET B O 1
ATOM 2336 N N . LEU B 1 125 ? -5.098 20.375 -8.781 1 79.38 125 LEU B N 1
ATOM 2337 C CA . LEU B 1 125 ? -4.863 21.75 -8.352 1 79.38 125 LEU B CA 1
ATOM 2338 C C . LEU B 1 125 ? -3.926 22.469 -9.312 1 79.38 125 LEU B C 1
ATOM 2340 O O . LEU B 1 125 ? -3.826 23.688 -9.289 1 79.38 125 LEU B O 1
ATOM 2344 N N . THR B 1 126 ? -3.238 21.734 -10.141 1 77.62 126 THR B N 1
ATOM 2345 C CA . THR B 1 126 ? -2.336 22.344 -11.109 1 77.62 126 THR B CA 1
ATOM 2346 C C . THR B 1 126 ? -3.037 22.547 -12.453 1 77.62 126 THR B C 1
ATOM 2348 O O . THR B 1 126 ? -2.498 23.188 -13.352 1 77.62 126 THR B O 1
ATOM 2351 N N . ASN B 1 127 ? -4.234 22.016 -12.508 1 78.06 127 ASN B N 1
ATOM 2352 C CA . ASN B 1 127 ? -5.031 22.188 -13.719 1 78.06 127 ASN B CA 1
ATOM 2353 C C . ASN B 1 127 ? -5.914 23.438 -13.625 1 78.06 127 ASN B C 1
ATOM 2355 O O . ASN B 1 127 ? -6.855 23.469 -12.828 1 78.06 127 ASN B O 1
ATOM 2359 N N . PRO B 1 128 ? -5.672 24.391 -14.469 1 77.12 128 PRO B N 1
ATOM 2360 C CA . PRO B 1 128 ? -6.426 25.656 -14.391 1 77.12 128 PRO B CA 1
ATOM 2361 C C . PRO B 1 128 ? -7.926 25.453 -14.586 1 77.12 128 PRO B C 1
ATOM 2363 O O . PRO B 1 128 ? -8.727 26.109 -13.922 1 77.12 128 PRO B O 1
ATOM 2366 N N . SER B 1 129 ? -8.234 24.594 -15.383 1 78.06 129 SER B N 1
ATOM 2367 C CA . SER B 1 129 ? -9.648 24.328 -15.633 1 78.06 129 SER B CA 1
ATOM 2368 C C . SER B 1 129 ? -10.328 23.766 -14.383 1 78.06 129 SER B C 1
ATOM 2370 O O . SER B 1 129 ? -11.477 24.125 -14.094 1 78.06 129 SER B O 1
ATOM 2372 N N . MET B 1 130 ? -9.617 22.984 -13.664 1 77.12 130 MET B N 1
ATOM 2373 C CA . MET B 1 130 ? -10.188 22.375 -12.461 1 77.12 130 MET B CA 1
ATOM 2374 C C . MET B 1 130 ? -10.297 23.406 -11.336 1 77.12 130 MET B C 1
ATOM 2376 O O . MET B 1 130 ? -11.281 23.406 -10.594 1 77.12 130 MET B O 1
ATOM 2380 N N . ILE B 1 131 ? -9.359 24.219 -11.289 1 72.88 131 ILE B N 1
ATOM 2381 C CA . ILE B 1 131 ? -9.383 25.281 -10.289 1 72.88 131 ILE B CA 1
ATOM 2382 C C . ILE B 1 131 ? -10.57 26.203 -10.531 1 72.88 131 ILE B C 1
ATOM 2384 O O . ILE B 1 131 ? -11.305 26.531 -9.602 1 72.88 131 ILE B O 1
ATOM 2388 N N . ALA B 1 132 ? -10.781 26.547 -11.742 1 73.31 132 ALA B N 1
ATOM 2389 C CA . ALA B 1 132 ? -11.883 27.438 -12.117 1 73.31 132 ALA B CA 1
ATOM 2390 C C . ALA B 1 132 ? -13.234 26.797 -11.805 1 73.31 132 ALA B C 1
ATOM 2392 O O . ALA B 1 132 ? -14.148 27.469 -11.32 1 73.31 132 ALA B O 1
ATOM 2393 N N . MET B 1 133 ? -13.219 25.578 -11.992 1 74.94 133 MET B N 1
ATOM 2394 C CA . MET B 1 133 ? -14.484 24.875 -11.836 1 74.94 133 MET B CA 1
ATOM 2395 C C . MET B 1 133 ? -14.82 24.672 -10.367 1 74.94 133 MET B C 1
ATOM 2397 O O . MET B 1 133 ? -15.992 24.562 -10 1 74.94 133 MET B O 1
ATOM 2401 N N . SER B 1 134 ? -13.766 24.688 -9.594 1 75.12 134 SER B N 1
ATOM 2402 C CA . SER B 1 134 ? -14 24.438 -8.18 1 75.12 134 SER B CA 1
ATOM 2403 C C . SER B 1 134 ? -14.547 25.688 -7.48 1 75.12 134 SER B C 1
ATOM 2405 O O . SER B 1 134 ? -15.078 25.594 -6.375 1 75.12 134 SER B O 1
ATOM 2407 N N . GLY B 1 135 ? -14.547 26.906 -8.117 1 77.31 135 GLY B N 1
ATOM 2408 C CA . GLY B 1 135 ? -14.984 28.172 -7.527 1 77.31 135 GLY B CA 1
ATOM 2409 C C . GLY B 1 135 ? -14.07 28.641 -6.414 1 77.31 135 GLY B C 1
ATOM 2410 O O . GLY B 1 135 ? -14.406 29.594 -5.695 1 77.31 135 GLY B O 1
ATOM 2411 N N . GLY B 1 136 ? -13 28.047 -6.367 1 83.19 136 GLY B N 1
ATOM 2412 C CA . GLY B 1 136 ? -12.07 28.406 -5.301 1 83.19 136 GLY B CA 1
ATOM 2413 C C . GLY B 1 136 ? -11.148 29.547 -5.668 1 83.19 136 GLY B C 1
ATOM 2414 O O . GLY B 1 136 ? -10.898 29.797 -6.852 1 83.19 136 GLY B O 1
ATOM 2415 N N . LYS B 1 137 ? -10.742 30.406 -4.664 1 87.81 137 LYS B N 1
ATOM 2416 C CA . LYS B 1 137 ? -9.758 31.469 -4.805 1 87.81 137 LYS B CA 1
ATOM 2417 C C . LYS B 1 137 ? -8.383 31.016 -4.324 1 87.81 137 LYS B C 1
ATOM 2419 O O . LYS B 1 137 ? -8.266 30.391 -3.264 1 87.81 137 LYS B O 1
ATOM 2424 N N . LEU B 1 138 ? -7.422 31.312 -5.148 1 88.38 138 LEU B N 1
ATOM 2425 C CA . LEU B 1 138 ? -6.051 31.016 -4.738 1 88.38 138 LEU B CA 1
ATOM 2426 C C . LEU B 1 138 ? -5.555 32.031 -3.729 1 88.38 138 LEU B C 1
ATOM 2428 O O . LEU B 1 138 ? -5.68 33.25 -3.955 1 88.38 138 LEU B O 1
ATOM 2432 N N . VAL B 1 139 ? -5.074 31.562 -2.637 1 91.56 139 VAL B N 1
ATOM 2433 C CA . VAL B 1 139 ? -4.473 32.438 -1.623 1 91.56 139 VAL B CA 1
ATOM 2434 C C . VAL B 1 139 ? -3.139 31.828 -1.17 1 91.56 139 VAL B C 1
ATOM 2436 O O . VAL B 1 139 ? -2.719 30.781 -1.667 1 91.56 139 VAL B O 1
ATOM 2439 N N . LYS B 1 140 ? -2.432 32.594 -0.356 1 95.12 140 LYS B N 1
ATOM 2440 C CA . LYS B 1 140 ? -1.171 32.125 0.201 1 95.12 140 LYS B CA 1
ATOM 2441 C C . LYS B 1 140 ? -1.29 31.875 1.702 1 95.12 140 LYS B C 1
ATOM 2443 O O . LYS B 1 140 ? -1.916 32.656 2.418 1 95.12 140 LYS B O 1
ATOM 2448 N N . VAL B 1 141 ? -0.787 30.797 2.08 1 96.62 141 VAL B N 1
ATOM 2449 C CA . VAL B 1 141 ? -0.629 30.469 3.492 1 96.62 141 VAL B CA 1
ATOM 2450 C C . VAL B 1 141 ? 0.842 30.188 3.799 1 96.62 141 VAL B C 1
ATOM 2452 O O . VAL B 1 141 ? 1.396 29.188 3.359 1 96.62 141 VAL B O 1
ATOM 2455 N N . GLN B 1 142 ? 1.479 31.094 4.555 1 97.62 142 GLN B N 1
ATOM 2456 C CA . GLN B 1 142 ? 2.885 30.953 4.918 1 97.62 142 GLN B CA 1
ATOM 2457 C C . GLN B 1 142 ? 3.75 30.688 3.689 1 97.62 142 GLN B C 1
ATOM 2459 O O . GLN B 1 142 ? 4.621 29.828 3.707 1 97.62 142 GLN B O 1
ATOM 2464 N N . GLY B 1 143 ? 3.402 31.312 2.668 1 95.69 143 GLY B N 1
ATOM 2465 C CA . GLY B 1 143 ? 4.184 31.219 1.443 1 95.69 143 GLY B CA 1
ATOM 2466 C C . GLY B 1 143 ? 3.781 30.062 0.561 1 95.69 143 GLY B C 1
ATOM 2467 O O . GLY B 1 143 ? 4.305 29.906 -0.544 1 95.69 143 GLY B O 1
ATOM 2468 N N . HIS B 1 144 ? 2.785 29.25 0.956 1 95.88 144 HIS B N 1
ATOM 2469 C CA . HIS B 1 144 ? 2.326 28.094 0.19 1 95.88 144 HIS B CA 1
ATOM 2470 C C . HIS B 1 144 ? 1.007 28.391 -0.516 1 95.88 144 HIS B C 1
ATOM 2472 O O . HIS B 1 144 ? 0.165 29.125 0.013 1 95.88 144 HIS B O 1
ATOM 2478 N N . ASN B 1 145 ? 0.838 27.766 -1.64 1 90.19 145 ASN B N 1
ATOM 2479 C CA . ASN B 1 145 ? -0.427 27.906 -2.355 1 90.19 145 ASN B CA 1
ATOM 2480 C C . ASN B 1 145 ? -1.565 27.203 -1.613 1 90.19 145 ASN B C 1
ATOM 2482 O O . ASN B 1 145 ? -1.392 26.094 -1.098 1 90.19 145 ASN B O 1
ATOM 2486 N N . ALA B 1 146 ? -2.66 27.953 -1.567 1 93.12 146 ALA B N 1
ATOM 2487 C CA . ALA B 1 146 ? -3.857 27.422 -0.917 1 93.12 146 ALA B CA 1
ATOM 2488 C C . ALA B 1 146 ? -5.113 27.781 -1.71 1 93.12 146 ALA B C 1
ATOM 2490 O O . ALA B 1 146 ? -5.113 28.734 -2.498 1 93.12 146 ALA B O 1
ATOM 2491 N N . MET B 1 147 ? -6.062 26.922 -1.529 1 92.06 147 MET B N 1
ATOM 2492 C CA . MET B 1 147 ? -7.363 27.141 -2.152 1 92.06 147 MET B CA 1
ATOM 2493 C C . MET B 1 147 ? -8.422 27.453 -1.101 1 92.06 147 MET B C 1
ATOM 2495 O O . MET B 1 147 ? -8.625 26.672 -0.168 1 92.06 147 MET B O 1
ATOM 2499 N N . LEU B 1 148 ? -9.07 28.609 -1.283 1 93.06 148 LEU B N 1
ATOM 2500 C CA . LEU B 1 148 ? -10.164 29.031 -0.406 1 93.06 148 LEU B CA 1
ATOM 2501 C C . LEU B 1 148 ? -11.5 28.953 -1.132 1 93.06 148 LEU B C 1
ATOM 2503 O O . LEU B 1 148 ? -11.68 29.578 -2.182 1 93.06 148 LEU B O 1
ATOM 2507 N N . ASN B 1 149 ? -12.352 28.094 -0.593 1 90.88 149 ASN B N 1
ATOM 2508 C CA . ASN B 1 149 ? -13.711 27.984 -1.123 1 90.88 149 ASN B CA 1
ATOM 2509 C C . ASN B 1 149 ? -14.742 28.547 -0.145 1 90.88 149 ASN B C 1
ATOM 2511 O O . ASN B 1 149 ? -14.797 28.109 1.01 1 90.88 149 ASN B O 1
ATOM 2515 N N . THR B 1 150 ? -15.625 29.5 -0.679 1 87.38 150 THR B N 1
ATOM 2516 C CA . THR B 1 150 ? -16.641 30.109 0.174 1 87.38 150 THR B CA 1
ATOM 2517 C C . THR B 1 150 ? -18.031 29.953 -0.452 1 87.38 150 THR B C 1
ATOM 2519 O O . THR B 1 150 ? -19.016 30.469 0.085 1 87.38 150 THR B O 1
ATOM 2522 N N . GLU B 1 151 ? -18.156 29.25 -1.55 1 78.12 151 GLU B N 1
ATOM 2523 C CA . GLU B 1 151 ? -19.391 29.25 -2.326 1 78.12 151 GLU B CA 1
ATOM 2524 C C . GLU B 1 151 ? -20.453 28.359 -1.682 1 78.12 151 GLU B C 1
ATOM 2526 O O . GLU B 1 151 ? -21.656 28.609 -1.828 1 78.12 151 GLU B O 1
ATOM 2531 N N . SER B 1 152 ? -20.094 27.359 -1.025 1 70.75 152 SER B N 1
ATOM 2532 C CA . SER B 1 152 ? -21.094 26.422 -0.522 1 70.75 152 SER B CA 1
ATOM 2533 C C . SER B 1 152 ? -21.594 26.828 0.86 1 70.75 152 SER B C 1
ATOM 2535 O O . SER B 1 152 ? -22.359 26.094 1.49 1 70.75 152 SER B O 1
ATOM 2537 N N . GLY B 1 153 ? -21.438 28.094 1.321 1 75.69 153 GLY B N 1
ATOM 2538 C CA . GLY B 1 153 ? -21.875 28.562 2.629 1 75.69 153 GLY B CA 1
ATOM 2539 C C . GLY B 1 153 ? -20.891 28.234 3.736 1 75.69 153 GLY B C 1
ATOM 2540 O O . GLY B 1 153 ? -20.797 28.969 4.723 1 75.69 153 GLY B O 1
ATOM 2541 N N . GLU B 1 154 ? -20.297 27.125 3.523 1 84.62 154 GLU B N 1
ATOM 2542 C CA . GLU B 1 154 ? -19.25 26.812 4.5 1 84.62 154 GLU B CA 1
ATOM 2543 C C . GLU B 1 154 ? -17.859 26.969 3.883 1 84.62 154 GLU B C 1
ATOM 2545 O O . GLU B 1 154 ? -17.594 26.406 2.814 1 84.62 154 GLU B O 1
ATOM 2550 N N . ALA B 1 155 ? -17.062 27.844 4.512 1 89.12 155 ALA B N 1
ATOM 2551 C CA . ALA B 1 155 ? -15.719 28.109 4.012 1 89.12 155 ALA B CA 1
ATOM 2552 C C . ALA B 1 155 ? -14.812 26.891 4.207 1 89.12 155 ALA B C 1
ATOM 2554 O O . ALA B 1 155 ? -14.914 26.188 5.215 1 89.12 155 ALA B O 1
ATOM 2555 N N . GLU B 1 156 ? -14.023 26.641 3.203 1 94.81 156 GLU B N 1
ATOM 2556 C CA . GLU B 1 156 ? -13.016 25.578 3.244 1 94.81 156 GLU B CA 1
ATOM 2557 C C . GLU B 1 156 ? -11.68 26.078 2.689 1 94.81 156 GLU B C 1
ATOM 2559 O O . GLU B 1 156 ? -11.641 26.766 1.667 1 94.81 156 GLU B O 1
ATOM 2564 N N . LEU B 1 157 ? -10.625 25.781 3.393 1 95.94 157 LEU B N 1
ATOM 2565 C CA . LEU B 1 157 ? -9.281 26.141 2.961 1 95.94 157 LEU B CA 1
ATOM 2566 C C . LEU B 1 157 ? -8.391 24.906 2.857 1 95.94 157 LEU B C 1
ATOM 2568 O O . LEU B 1 157 ? -8.32 24.109 3.795 1 95.94 157 LEU B O 1
ATOM 2572 N N . THR B 1 158 ? -7.781 24.703 1.706 1 95.5 158 THR B N 1
ATOM 2573 C CA . THR B 1 158 ? -6.852 23.609 1.476 1 95.5 158 THR B CA 1
ATOM 2574 C C . THR B 1 158 ? -5.461 24.141 1.136 1 95.5 158 THR B C 1
ATOM 2576 O O . THR B 1 158 ? -5.312 24.984 0.257 1 95.5 158 THR B O 1
ATOM 2579 N N . VAL B 1 159 ? -4.473 23.719 1.822 1 95.38 159 VAL B N 1
ATOM 2580 C CA . VAL B 1 159 ? -3.102 24.141 1.547 1 95.38 159 VAL B CA 1
ATOM 2581 C C . VAL B 1 159 ? -2.217 22.906 1.369 1 95.38 159 VAL B C 1
ATOM 2583 O O . VAL B 1 159 ? -2.338 21.938 2.115 1 95.38 159 VAL B O 1
ATOM 2586 N N . ILE B 1 160 ? -1.433 22.953 0.373 1 93.69 160 ILE B N 1
ATOM 2587 C CA . ILE B 1 160 ? -0.46 21.891 0.119 1 93.69 160 ILE B CA 1
ATOM 2588 C C . ILE B 1 160 ? 0.941 22.391 0.476 1 93.69 160 ILE B C 1
ATOM 2590 O O . ILE B 1 160 ? 1.356 23.469 0.044 1 93.69 160 ILE B O 1
ATOM 2594 N N . VAL B 1 161 ? 1.601 21.578 1.285 1 95.19 161 VAL B N 1
ATOM 2595 C CA . VAL B 1 161 ? 2.926 21.938 1.771 1 95.19 161 VAL B CA 1
ATOM 2596 C C . VAL B 1 161 ? 3.949 20.906 1.319 1 95.19 161 VAL B C 1
ATOM 2598 O O . VAL B 1 161 ? 3.721 19.703 1.459 1 95.19 161 VAL B O 1
ATOM 2601 N N . ASN B 1 162 ? 5.078 21.281 0.65 1 91.38 162 ASN B N 1
ATOM 2602 C CA . ASN B 1 162 ? 6.234 20.484 0.267 1 91.38 162 ASN B CA 1
ATOM 2603 C C . ASN B 1 162 ? 5.855 19.391 -0.727 1 91.38 162 ASN B C 1
ATOM 2605 O O . ASN B 1 162 ? 6.613 18.438 -0.935 1 91.38 162 ASN B O 1
ATOM 2609 N N . GLY B 1 163 ? 4.668 19.422 -1.144 1 90.62 163 GLY B N 1
ATOM 2610 C CA . GLY B 1 163 ? 4.223 18.453 -2.137 1 90.62 163 GLY B CA 1
ATOM 2611 C C . GLY B 1 163 ? 3.734 17.156 -1.53 1 90.62 163 GLY B C 1
ATOM 2612 O O . GLY B 1 163 ? 3.188 16.297 -2.232 1 90.62 163 GLY B O 1
ATOM 2613 N N . ASN B 1 164 ? 3.832 16.938 -0.175 1 93.06 164 ASN B N 1
ATOM 2614 C CA . ASN B 1 164 ? 3.445 15.664 0.41 1 93.06 164 ASN B CA 1
ATOM 2615 C C . ASN B 1 164 ? 2.555 15.852 1.636 1 93.06 164 ASN B C 1
ATOM 2617 O O . ASN B 1 164 ? 2.268 14.891 2.354 1 93.06 164 ASN B O 1
ATOM 2621 N N . ALA B 1 165 ? 2.178 17.078 1.924 1 95.94 165 ALA B N 1
ATOM 2622 C CA . ALA B 1 165 ? 1.268 17.359 3.029 1 95.94 165 ALA B CA 1
ATOM 2623 C C . ALA B 1 165 ? 0.106 18.234 2.568 1 95.94 165 ALA B C 1
ATOM 2625 O O . ALA B 1 165 ? 0.312 19.25 1.889 1 95.94 165 ALA B O 1
ATOM 2626 N N . MET B 1 166 ? -1.09 17.844 2.902 1 96.38 166 MET B N 1
ATOM 2627 C CA . MET B 1 166 ? -2.279 18.641 2.609 1 96.38 166 MET B CA 1
ATOM 2628 C C . MET B 1 166 ? -3.09 18.891 3.875 1 96.38 166 MET B C 1
ATOM 2630 O O . MET B 1 166 ? -3.447 17.953 4.59 1 96.38 166 MET B O 1
ATOM 2634 N N . PHE B 1 167 ? -3.328 20.125 4.129 1 97.56 167 PHE B N 1
ATOM 2635 C CA . PHE B 1 167 ? -4.227 20.516 5.211 1 97.56 167 PHE B CA 1
ATOM 2636 C C . PHE B 1 167 ? -5.574 20.969 4.656 1 97.56 167 PHE B C 1
ATOM 2638 O O . PHE B 1 167 ? -5.633 21.703 3.666 1 97.56 167 PHE B O 1
ATOM 2645 N N . THR B 1 168 ? -6.547 20.516 5.258 1 97.19 168 THR B N 1
ATOM 2646 C CA . THR B 1 168 ? -7.891 21.016 4.977 1 97.19 168 THR B CA 1
ATOM 2647 C C . THR B 1 168 ? -8.523 21.594 6.234 1 97.19 168 THR B C 1
ATOM 2649 O O . THR B 1 168 ? -8.625 20.922 7.258 1 97.19 168 THR B O 1
ATOM 2652 N N . LEU B 1 169 ? -8.852 22.812 6.137 1 98.12 169 LEU B N 1
ATOM 2653 C CA . LEU B 1 169 ? -9.562 23.484 7.211 1 98.12 169 LEU B CA 1
ATOM 2654 C C . LEU B 1 169 ? -11.016 23.766 6.824 1 98.12 169 LEU B C 1
ATOM 2656 O O . LEU B 1 169 ? -11.281 24.359 5.777 1 98.12 169 LEU B O 1
ATOM 2660 N N . SER B 1 170 ? -11.867 23.266 7.617 1 96.56 170 SER B N 1
ATOM 2661 C CA . SER B 1 170 ? -13.297 23.484 7.379 1 96.56 170 SER B CA 1
ATOM 2662 C C . SER B 1 170 ? -14.078 23.5 8.688 1 96.56 170 SER B C 1
ATOM 2664 O O . SER B 1 170 ? -13.594 23.016 9.711 1 96.56 170 SER B O 1
ATOM 2666 N N . GLY B 1 171 ? -15.25 24.141 8.539 1 92.94 171 GLY B N 1
ATOM 2667 C CA . GLY B 1 171 ? -16.078 24.156 9.742 1 92.94 171 GLY B CA 1
ATOM 2668 C C . GLY B 1 171 ? -17.406 24.859 9.539 1 92.94 171 GLY B C 1
ATOM 2669 O O . GLY B 1 171 ? -17.719 25.312 8.438 1 92.94 171 GLY B O 1
ATOM 2670 N N . GLU B 1 172 ? -18.172 24.703 10.602 1 91.5 172 GLU B N 1
ATOM 2671 C CA . GLU B 1 172 ? -19.453 25.375 10.68 1 91.5 172 G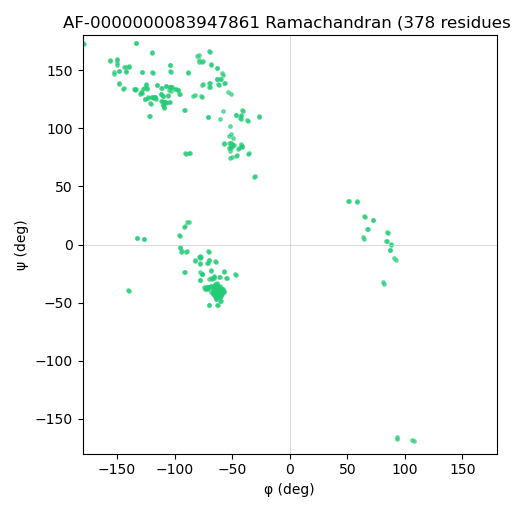LU B CA 1
ATOM 2672 C C . GLU B 1 172 ? -19.359 26.656 11.523 1 91.5 172 GLU B C 1
ATOM 2674 O O . GLU B 1 172 ? -18.781 26.641 12.602 1 91.5 172 GLU B O 1
ATOM 2679 N N . GLY B 1 173 ? -19.969 27.75 10.953 1 91.69 173 GLY B N 1
ATOM 2680 C CA . GLY B 1 173 ? -19.953 29 11.695 1 91.69 173 GLY B CA 1
ATOM 2681 C C . GLY B 1 173 ? -18.594 29.656 11.734 1 91.69 173 GLY B C 1
ATOM 2682 O O . GLY B 1 173 ? -18.297 30.438 12.641 1 91.69 173 GLY B O 1
ATOM 2683 N N . VAL B 1 174 ? -17.766 29.266 10.773 1 93.94 174 VAL B N 1
ATOM 2684 C CA . VAL B 1 174 ? -16.406 29.797 10.734 1 93.94 174 VAL B CA 1
ATOM 2685 C C . VAL B 1 174 ? -16.234 30.703 9.523 1 93.94 174 VAL B C 1
ATOM 2687 O O . VAL B 1 174 ? -16.609 30.344 8.406 1 93.94 174 VAL B O 1
ATOM 2690 N N . LYS B 1 175 ? -15.727 31.875 9.789 1 91.19 175 LYS B N 1
ATOM 2691 C CA . LYS B 1 175 ? -15.477 32.812 8.703 1 91.19 175 LYS B CA 1
ATOM 2692 C C . LYS B 1 175 ? -14.195 32.469 7.953 1 91.19 175 LYS B C 1
ATOM 2694 O O . LYS B 1 175 ? -13.289 31.859 8.523 1 91.19 175 LYS B O 1
ATOM 2699 N N . ALA B 1 176 ? -14.078 32.906 6.734 1 93.44 176 ALA B N 1
ATOM 2700 C CA . ALA B 1 176 ? -12.891 32.719 5.906 1 93.44 176 ALA B CA 1
ATOM 2701 C C . ALA B 1 176 ? -11.648 33.281 6.574 1 93.44 176 ALA B C 1
ATOM 2703 O O . ALA B 1 176 ? -10.562 32.688 6.496 1 93.44 176 ALA B O 1
ATOM 2704 N N . SER B 1 177 ? -11.828 34.406 7.195 1 93.69 177 SER B N 1
ATOM 2705 C CA . SER B 1 177 ? -10.703 35.031 7.855 1 93.69 177 SER B CA 1
ATOM 2706 C C . SER B 1 177 ? -10.18 34.188 9.016 1 93.69 177 SER B C 1
ATOM 2708 O O . SER B 1 177 ? -8.977 34.156 9.258 1 93.69 177 SER B O 1
ATOM 2710 N N . GLU B 1 178 ? -11.062 33.531 9.664 1 94.62 178 GLU B N 1
ATOM 2711 C CA . GLU B 1 178 ? -10.672 32.688 10.781 1 94.62 178 GLU B CA 1
ATOM 2712 C C . GLU B 1 178 ? -9.953 31.438 10.289 1 94.62 178 GLU B C 1
ATOM 2714 O O . GLU B 1 178 ? -8.984 30.984 10.906 1 94.62 178 GLU B O 1
ATOM 2719 N N . LEU B 1 179 ? -10.391 30.922 9.18 1 97 179 LEU B N 1
ATOM 2720 C CA . LEU B 1 179 ? -9.688 29.812 8.578 1 97 179 LEU B CA 1
ATOM 2721 C C . LEU B 1 179 ? -8.25 30.188 8.234 1 97 179 LEU B C 1
ATOM 2723 O O . LEU B 1 179 ? -7.316 29.422 8.516 1 97 179 LEU B O 1
ATOM 2727 N N . GLN B 1 180 ? -8.141 31.328 7.684 1 96.69 180 GLN B N 1
ATOM 2728 C CA . GLN B 1 180 ? -6.812 31.781 7.281 1 96.69 180 GLN B CA 1
ATOM 2729 C C . GLN B 1 180 ? -5.918 32.031 8.492 1 96.69 180 GLN B C 1
ATOM 2731 O O . GLN B 1 180 ? -4.719 31.734 8.461 1 96.69 180 GLN B O 1
ATOM 2736 N N . GLU B 1 181 ? -6.504 32.562 9.57 1 97.62 181 GLU B N 1
ATOM 2737 C CA . GLU B 1 181 ? -5.734 32.781 10.789 1 97.62 181 GLU B CA 1
ATOM 2738 C C . GLU B 1 181 ? -5.215 31.453 11.344 1 97.62 181 GLU B C 1
ATOM 2740 O O . GLU B 1 181 ? -4.043 31.344 11.719 1 97.62 181 GLU B O 1
ATOM 2745 N N . PHE B 1 182 ? -6.059 30.453 11.305 1 98.44 182 PHE B N 1
ATOM 2746 C CA . PHE B 1 182 ? -5.641 29.141 11.781 1 98.44 182 PHE B CA 1
ATOM 2747 C C . PHE B 1 182 ? -4.582 28.547 10.852 1 98.44 182 PHE B C 1
ATOM 2749 O O . PHE B 1 182 ? -3.611 27.953 11.32 1 98.44 182 PHE B O 1
ATOM 2756 N N . ALA B 1 183 ? -4.773 28.719 9.586 1 98.56 183 ALA B N 1
ATOM 2757 C CA . ALA B 1 183 ? -3.809 28.188 8.617 1 98.56 183 ALA B CA 1
ATOM 2758 C C . ALA B 1 183 ? -2.436 28.828 8.82 1 98.56 183 ALA B C 1
ATOM 2760 O O . ALA B 1 183 ? -1.412 28.141 8.742 1 98.56 183 ALA B O 1
ATOM 2761 N N . ASN B 1 184 ? -2.457 30.078 9.133 1 98.31 184 ASN B N 1
ATOM 2762 C CA . ASN B 1 184 ? -1.202 30.797 9.32 1 98.31 184 ASN B CA 1
ATOM 2763 C C . ASN B 1 184 ? -0.566 30.484 10.672 1 98.31 184 ASN B C 1
ATOM 2765 O O . ASN B 1 184 ? 0.597 30.812 10.906 1 98.31 184 ASN B O 1
ATOM 2769 N N . ALA B 1 185 ? -1.314 29.828 11.531 1 98.56 185 ALA B N 1
ATOM 2770 C CA . ALA B 1 185 ? -0.806 29.453 12.852 1 98.56 185 ALA B CA 1
ATOM 2771 C C . ALA B 1 185 ? -0.265 28.031 12.859 1 98.56 185 ALA B C 1
ATOM 2773 O O . ALA B 1 185 ? 0.304 27.578 13.859 1 98.56 185 ALA B O 1
ATOM 2774 N N . LEU B 1 186 ? -0.398 27.359 11.711 1 98.62 186 LEU B N 1
ATOM 2775 C CA . LEU B 1 186 ? 0.131 26 11.609 1 98.62 186 LEU B CA 1
ATOM 2776 C C . LEU B 1 186 ? 1.646 26 11.773 1 98.62 186 LEU B C 1
ATOM 2778 O O . LEU B 1 186 ? 2.334 26.891 11.281 1 98.62 186 LEU B O 1
ATOM 2782 N N . HIS B 1 187 ? 2.186 24.969 12.445 1 98.06 187 HIS B N 1
ATOM 2783 C CA . HIS B 1 187 ? 3.625 24.766 12.578 1 98.06 187 HIS B CA 1
ATOM 2784 C C . HIS B 1 187 ? 4.176 23.906 11.453 1 98.06 187 HIS B C 1
ATOM 2786 O O . HIS B 1 187 ? 4.539 22.75 11.664 1 98.06 187 HIS B O 1
ATOM 2792 N N . LEU B 1 188 ? 4.32 24.562 10.336 1 97.62 188 LEU B N 1
ATOM 2793 C CA . LEU B 1 188 ? 4.723 23.828 9.141 1 97.62 188 LEU B CA 1
ATOM 2794 C C . LEU B 1 188 ? 6.18 23.391 9.234 1 97.62 188 LEU B C 1
ATOM 2796 O O . LEU B 1 188 ? 6.617 22.516 8.484 1 97.62 188 LEU B O 1
ATOM 2800 N N . ASP B 1 189 ? 6.914 24 10.156 1 94.19 189 ASP B N 1
ATOM 2801 C CA . ASP B 1 189 ? 8.312 23.641 10.383 1 94.19 189 ASP B CA 1
ATOM 2802 C C . ASP B 1 189 ? 8.43 22.266 11.016 1 94.19 189 ASP B C 1
ATOM 2804 O O . ASP B 1 189 ? 9.516 21.672 11.023 1 94.19 189 ASP B O 1
ATOM 2808 N N . ARG B 1 190 ? 7.293 21.734 11.508 1 93.56 190 ARG B N 1
ATOM 2809 C CA . ARG B 1 190 ? 7.305 20.438 12.188 1 93.56 190 ARG B CA 1
ATOM 2810 C C . ARG B 1 190 ? 6.949 19.312 11.234 1 93.56 190 ARG B C 1
ATOM 2812 O O . ARG B 1 190 ? 6.773 18.172 11.664 1 93.56 190 ARG B O 1
ATOM 2819 N N . LEU B 1 191 ? 6.871 19.719 10 1 93.44 191 LEU B N 1
ATOM 2820 C CA . LEU B 1 191 ? 6.605 18.703 8.992 1 93.44 191 LEU B CA 1
ATOM 2821 C C . LEU B 1 191 ? 7.891 18 8.57 1 93.44 191 LEU B C 1
ATOM 2823 O O . LEU B 1 191 ? 8.953 18.625 8.5 1 93.44 191 LEU B O 1
#

Sequence (382 aa):
MKPSNLLLVASLALAAPLQAAEDPAVAEAIEAGLQHYRKGELSQASSQLDYASTLIRQQRAGEVVGVFPEPLPGWQADDPSSDTGGMMLGGGINASRHYYKEDSAQLEIELVLDSPLLQSVMAMLTNPSMIAMSGGKLVKVQGHNAMLNTESGEAELTVIVNGNAMFTLSGEGVKASELQEFANALHLDRLMKPSNLLLVASLALAAPLQAAEDPAVAEAIEAGLQHYRKGELSQASSQLDYASTLIRQQRAGEVVGVFPEPLPGWQADDPSSDTGGMMLGGGINASRHYYKEDSAQLEIELVLDSPLLQSVMAMLTNPSMIAMSGGKLVKVQGHNAMLNTESGEAELTVIVNGNAMFTLSGEGVKASELQEFANALHLDRL

Secondary structure (DSSP, 8-state):
-----------------------HHHHHHHHHHHHHHHTT-HHHHHHHHHHHHHHHHHHHHHHHGGGSPPPPTT-EEPPPEEEEPPGGGT--EEEEEEEEETTTEEEEEEEEES-THHHHHHHHHT-HHHHHHHTPEEEEETTEEEEEE-TTSS-EEEEEETTTEEEEEEEES--HHHHHHHHHT--GGG-/-----------------------HHHHHHHHHHHHHHHTT-HHHHHHHHHHHHHHHHHHHHHHHGGGSPPPPTT-EEPPPEEEEPPGGGT--EEEEEEEEETTTEEEEEEEEES-THHHHHHHHHT-HHHHHHHTPEEEEETTEEEEEE-TTSS-EEEEEETTTEEEEEEEES--HHHHHHHHHT--GGG-